Protein AF-A0A7C6CDQ9-F1 (afdb_monomer_lite)

Secondary structure (DSSP, 8-state):
--HHHHHHHT--SHHHHHHHHTT-SS-EEEEES-BGGGTSEEETTEEEEEEEEEEEEEEEES-EEESEEEEEEEEEEEEES-EEESEEEEEE--SSS--EEEEES-B--SPEEEEEEE-SEEEEES-EEEEEEEEEEEEEEEEES-EEEEEEEEEEEEEEEEEESEEETTEEE-S----TT---

Radius of gyration: 16.26 Å; chains: 1; bounding box: 37×32×49 Å

Sequence (184 aa):
MNIKKILGSYIENKTKRDMYLNGKRGEHYTISNFNFDKIAEKDGEQYKIFLKDIYNTYTFEKCLLNNLNFMCQMESVEFKNCSFSGNVTITNFGHDGESQIFLTNNSQIELLNSLSVKSPSITLFDNLIYSNNLTLLSNVSYIVNSILISKNMSLSFEKESEIEHSCINGEYIDNTKKTHSLIK

Structure (mmCIF, N/CA/C/O backbone):
data_AF-A0A7C6CDQ9-F1
#
_entry.id   AF-A0A7C6CDQ9-F1
#
loop_
_atom_site.group_PDB
_atom_site.id
_atom_site.type_symbol
_atom_site.label_atom_id
_atom_site.label_alt_id
_atom_site.label_comp_id
_atom_site.label_asym_id
_atom_site.label_entity_id
_atom_site.label_seq_id
_atom_site.pdbx_PDB_ins_code
_atom_site.Cartn_x
_atom_site.Cartn_y
_atom_site.Cartn_z
_atom_site.occupancy
_atom_site.B_iso_or_equiv
_atom_site.auth_seq_id
_atom_site.auth_comp_id
_atom_site.auth_asym_id
_atom_site.auth_atom_id
_atom_site.pdbx_PDB_model_num
ATOM 1 N N . MET A 1 1 ? -19.265 -5.213 13.214 1.00 58.88 1 MET A N 1
ATOM 2 C CA . MET A 1 1 ? -18.025 -5.456 13.988 1.00 58.88 1 MET A CA 1
ATOM 3 C C . MET A 1 1 ? -17.311 -4.121 14.212 1.00 58.88 1 MET A C 1
ATOM 5 O O . MET A 1 1 ? -17.306 -3.316 13.293 1.00 58.88 1 MET A O 1
ATOM 9 N N . ASN A 1 2 ? -16.775 -3.819 15.404 1.00 83.94 2 ASN A N 1
ATOM 10 C CA . ASN A 1 2 ? -16.120 -2.520 15.645 1.00 83.94 2 ASN A CA 1
ATOM 11 C C . ASN A 1 2 ? -14.644 -2.575 15.213 1.00 83.94 2 ASN A C 1
ATOM 13 O O . ASN A 1 2 ? -13.774 -2.926 16.009 1.00 83.94 2 ASN A O 1
ATOM 17 N N . ILE A 1 3 ? -14.387 -2.238 13.946 1.00 86.94 3 ILE A N 1
ATOM 18 C CA . ILE A 1 3 ? -13.061 -2.289 13.312 1.00 86.94 3 ILE A CA 1
ATOM 19 C C . ILE A 1 3 ? -12.000 -1.482 14.068 1.00 86.94 3 ILE A C 1
ATOM 21 O O . ILE A 1 3 ? -10.863 -1.928 14.181 1.00 86.94 3 ILE A O 1
ATOM 25 N N . LYS A 1 4 ? -12.394 -0.360 14.688 1.00 90.06 4 LYS A N 1
ATOM 26 C CA . LYS A 1 4 ? -11.506 0.470 15.507 1.00 90.06 4 LYS A CA 1
ATOM 27 C C . LYS A 1 4 ? -10.983 -0.306 16.712 1.00 90.06 4 LYS A C 1
ATOM 29 O O . LYS A 1 4 ? -9.789 -0.337 16.960 1.00 90.06 4 LYS A O 1
ATOM 34 N N . LYS A 1 5 ? -11.848 -0.996 17.459 1.00 91.88 5 LYS A N 1
ATOM 35 C CA . LYS A 1 5 ? -11.385 -1.793 18.612 1.00 91.88 5 LYS A CA 1
ATOM 36 C C . LYS A 1 5 ? -10.424 -2.905 18.193 1.00 91.88 5 LYS A C 1
ATOM 38 O O . LYS A 1 5 ? -9.481 -3.183 18.925 1.00 91.88 5 LYS A O 1
ATOM 43 N N . ILE A 1 6 ? -10.657 -3.503 17.027 1.00 92.25 6 ILE A N 1
ATOM 44 C CA . ILE A 1 6 ? -9.818 -4.585 16.515 1.00 92.25 6 ILE A CA 1
ATOM 45 C C . ILE A 1 6 ? -8.467 -4.044 16.062 1.00 92.25 6 ILE A C 1
ATOM 47 O O . ILE A 1 6 ? -7.459 -4.508 16.563 1.00 92.25 6 ILE A O 1
ATOM 51 N N . LEU A 1 7 ? -8.411 -3.015 15.215 1.00 92.19 7 LEU A N 1
ATOM 52 C CA . LEU A 1 7 ? -7.141 -2.373 14.842 1.00 92.19 7 LEU A CA 1
ATOM 53 C C . LEU A 1 7 ? -6.345 -1.941 16.083 1.00 92.19 7 LEU A C 1
ATOM 55 O O . LEU A 1 7 ? -5.146 -2.183 16.167 1.00 92.19 7 LEU A O 1
ATOM 59 N N . GLY A 1 8 ? -7.031 -1.410 17.100 1.00 93.94 8 GLY A N 1
ATOM 60 C CA . GLY A 1 8 ? -6.414 -1.028 18.367 1.00 93.94 8 GLY A CA 1
ATOM 61 C C . GLY A 1 8 ? -5.755 -2.192 19.110 1.00 93.94 8 GLY A C 1
ATOM 62 O O . GLY A 1 8 ? -4.744 -1.976 19.772 1.00 93.94 8 GLY A O 1
ATOM 63 N N . SER A 1 9 ? -6.255 -3.428 18.992 1.00 94.56 9 SER A N 1
ATOM 64 C CA . SER A 1 9 ? -5.603 -4.588 19.620 1.00 94.56 9 SER A CA 1
ATOM 65 C C . SER A 1 9 ? -4.290 -4.991 18.947 1.00 94.56 9 SER A C 1
ATOM 67 O O . SER A 1 9 ? -3.506 -5.700 19.567 1.00 94.56 9 SER A O 1
ATOM 69 N N . TYR A 1 10 ? -4.045 -4.529 17.718 1.00 95.31 10 TYR A N 1
ATOM 70 C CA . TYR A 1 10 ? -2.806 -4.760 16.967 1.00 95.31 10 TYR A CA 1
ATOM 71 C C . TYR A 1 10 ? -1.780 -3.623 17.121 1.00 95.31 10 TYR A C 1
ATOM 73 O O . TYR A 1 10 ? -0.686 -3.702 16.568 1.00 95.31 10 TYR A O 1
ATOM 81 N N . ILE A 1 11 ? -2.107 -2.576 17.889 1.00 96.25 11 ILE A N 1
ATOM 82 C CA . ILE A 1 11 ? -1.152 -1.534 18.276 1.00 96.25 11 ILE A CA 1
ATOM 83 C C . ILE A 1 11 ? -0.455 -1.986 19.565 1.00 96.25 11 ILE A C 1
ATOM 85 O O . ILE A 1 11 ? -1.046 -1.961 20.649 1.00 96.25 11 ILE A O 1
ATOM 89 N N . GLU A 1 12 ? 0.808 -2.400 19.449 1.00 94.50 12 GLU A N 1
ATOM 90 C CA . GLU A 1 12 ? 1.595 -2.934 20.572 1.00 94.50 12 GLU A CA 1
ATOM 91 C C . GLU A 1 12 ? 1.898 -1.867 21.634 1.00 94.50 12 GLU A C 1
ATOM 93 O O . GLU A 1 12 ? 1.795 -2.114 22.839 1.00 94.50 12 GLU A O 1
ATOM 98 N N . ASN A 1 13 ? 2.236 -0.649 21.198 1.00 96.12 13 ASN A N 1
ATOM 99 C CA . ASN A 1 13 ? 2.526 0.451 22.108 1.00 96.12 13 ASN A CA 1
ATOM 100 C C . ASN A 1 13 ? 1.242 0.899 22.825 1.00 96.12 13 ASN A C 1
ATOM 102 O O . ASN A 1 13 ? 0.349 1.497 22.223 1.00 96.12 13 ASN A O 1
ATOM 106 N N . LYS A 1 14 ? 1.175 0.647 24.137 1.00 96.38 14 LYS A N 1
ATOM 107 C CA . LYS A 1 14 ? 0.003 0.952 24.970 1.00 96.38 14 LYS A CA 1
ATOM 108 C C . LYS A 1 14 ? -0.429 2.418 24.876 1.00 96.38 14 LYS A C 1
ATOM 110 O O . LYS A 1 14 ? -1.611 2.678 24.690 1.00 96.38 14 LYS A O 1
ATOM 115 N N . THR A 1 15 ? 0.510 3.357 24.955 1.00 96.62 15 THR A N 1
ATOM 116 C CA . THR A 1 15 ? 0.210 4.794 24.886 1.00 96.62 15 THR A CA 1
ATOM 117 C C . THR A 1 15 ? -0.406 5.160 23.537 1.00 96.62 15 THR A C 1
ATOM 119 O O . THR A 1 15 ? -1.449 5.808 23.488 1.00 96.62 15 THR A O 1
ATOM 122 N N . LYS A 1 16 ? 0.183 4.683 22.433 1.00 96.50 16 LYS A N 1
ATOM 123 C CA . LYS A 1 16 ? -0.352 4.895 21.080 1.00 96.50 16 LYS A CA 1
ATOM 124 C C . LYS A 1 16 ? -1.722 4.253 20.901 1.00 96.50 16 LYS A C 1
ATOM 126 O O . LYS A 1 16 ? -2.609 4.880 20.328 1.00 96.50 16 LYS A O 1
ATOM 131 N N . ARG A 1 17 ? -1.925 3.049 21.435 1.00 96.75 17 ARG A N 1
ATOM 132 C CA . ARG A 1 17 ? -3.224 2.374 21.428 1.00 96.75 17 ARG A CA 1
ATOM 133 C C . ARG A 1 17 ? -4.287 3.185 22.162 1.00 96.75 17 ARG A C 1
ATOM 135 O O . ARG A 1 17 ? -5.383 3.352 21.636 1.00 96.75 17 ARG A O 1
ATOM 142 N N . ASP A 1 18 ? -3.975 3.717 23.339 1.00 96.69 18 ASP A N 1
ATOM 143 C CA . ASP A 1 18 ? -4.922 4.524 24.112 1.00 96.69 18 ASP A CA 1
ATOM 144 C C . ASP A 1 18 ? -5.267 5.821 23.357 1.00 96.69 18 ASP A C 1
ATOM 146 O O . ASP A 1 18 ? -6.437 6.186 23.238 1.00 96.69 18 ASP A O 1
ATOM 150 N N . MET A 1 19 ? -4.273 6.477 22.747 1.00 96.19 19 MET A N 1
ATOM 151 C CA . MET A 1 19 ? -4.486 7.648 21.882 1.00 96.19 19 MET A CA 1
ATOM 152 C C . MET A 1 19 ? -5.381 7.321 20.679 1.00 96.19 19 MET A C 1
ATOM 154 O O . MET A 1 19 ? -6.307 8.075 20.377 1.00 96.19 19 MET A O 1
ATOM 158 N N . TYR A 1 20 ? -5.136 6.186 20.022 1.00 95.44 20 TYR A N 1
ATOM 159 C CA . TYR A 1 20 ? -5.926 5.698 18.894 1.00 95.44 20 TYR A CA 1
ATOM 160 C C . TYR A 1 20 ? -7.383 5.435 19.284 1.00 95.44 20 TYR A C 1
ATOM 162 O O . TYR A 1 20 ? -8.317 5.949 18.660 1.00 95.44 20 TYR A O 1
ATOM 170 N N . LEU A 1 21 ? -7.605 4.677 20.362 1.00 94.62 21 LEU A N 1
ATOM 171 C CA . LEU A 1 21 ? -8.945 4.351 20.850 1.00 94.62 21 LEU A CA 1
ATOM 172 C C . LEU A 1 21 ? -9.723 5.616 21.241 1.00 94.62 21 LEU A C 1
ATOM 174 O O . LEU A 1 21 ? -10.910 5.715 20.915 1.00 94.62 21 LEU A O 1
ATOM 178 N N . ASN A 1 22 ? -9.034 6.620 21.788 1.00 94.44 22 ASN A N 1
ATOM 179 C CA . ASN A 1 22 ? -9.594 7.934 22.111 1.00 94.44 22 ASN A CA 1
ATOM 180 C C . ASN A 1 22 ? -9.750 8.874 20.898 1.00 94.44 22 ASN A C 1
ATOM 182 O O . ASN A 1 22 ? -10.343 9.939 21.032 1.00 94.44 22 ASN A O 1
ATOM 186 N N . GLY A 1 23 ? -9.288 8.482 19.704 1.00 91.31 23 GLY A N 1
ATOM 187 C CA . GLY A 1 23 ? -9.489 9.246 18.467 1.00 91.31 23 GLY A CA 1
ATOM 188 C C . GLY A 1 23 ? -8.633 10.506 18.371 1.00 91.31 23 GLY A C 1
ATOM 189 O O . GLY A 1 23 ? -9.090 11.517 17.835 1.00 91.31 23 GLY A O 1
ATOM 190 N N . LYS A 1 24 ? -7.410 10.461 18.907 1.00 93.62 24 LYS A N 1
ATOM 191 C CA . LYS A 1 24 ? -6.449 11.549 18.724 1.00 93.62 24 LYS A CA 1
ATOM 192 C C . LYS A 1 24 ? -6.138 11.727 17.226 1.00 93.62 24 LYS A C 1
ATOM 194 O O . LYS A 1 24 ? -6.079 10.747 16.490 1.00 93.62 24 LYS A O 1
ATOM 199 N N . ARG A 1 25 ? -5.997 12.981 16.790 1.00 93.12 25 ARG A N 1
ATOM 200 C CA . ARG A 1 25 ? -5.710 13.378 15.399 1.00 93.12 25 ARG A CA 1
ATOM 201 C C . ARG A 1 25 ? -4.237 13.756 15.232 1.00 93.12 25 ARG A C 1
ATOM 203 O O . ARG A 1 25 ? -3.625 14.177 16.215 1.00 93.12 25 ARG A O 1
ATOM 210 N N . GLY A 1 26 ? -3.726 13.699 14.003 1.00 92.56 26 GLY A N 1
ATOM 211 C CA . GLY A 1 26 ? -2.347 14.060 13.661 1.00 92.56 26 GLY A CA 1
ATOM 212 C C . GLY A 1 26 ? -1.325 13.044 14.163 1.00 92.56 26 GLY A C 1
ATOM 213 O O . GLY A 1 26 ? -0.185 13.393 14.451 1.00 92.56 26 GLY A O 1
ATOM 214 N N . GLU A 1 27 ? -1.750 11.801 14.371 1.00 95.50 27 GLU A N 1
ATOM 215 C CA . GLU A 1 27 ? -0.928 10.746 14.936 1.00 95.50 27 GLU A CA 1
ATOM 216 C C . GLU A 1 27 ? -0.539 9.708 13.891 1.00 95.50 27 GLU A C 1
ATOM 218 O O . GLU A 1 27 ? -1.243 9.447 12.917 1.00 95.50 27 GLU A O 1
ATOM 223 N N . HIS A 1 28 ? 0.593 9.071 14.169 1.00 96.38 28 HIS A N 1
ATOM 224 C CA . HIS A 1 28 ? 1.050 7.884 13.469 1.00 96.38 28 HIS A CA 1
ATOM 225 C C . HIS A 1 28 ? 0.783 6.627 14.296 1.00 96.38 28 HIS A C 1
ATOM 227 O O . HIS A 1 28 ? 1.157 6.581 15.482 1.00 96.38 28 HIS A O 1
ATOM 233 N N . TYR A 1 29 ? 0.189 5.615 13.662 1.00 97.25 29 TYR A N 1
ATOM 234 C CA . TYR A 1 29 ? -0.102 4.315 14.257 1.00 97.25 29 TYR A CA 1
ATOM 235 C C . TYR A 1 29 ? 0.523 3.175 13.455 1.00 97.25 29 TYR A C 1
ATOM 237 O O . TYR A 1 29 ? 0.241 2.989 12.275 1.00 97.25 29 TYR A O 1
ATOM 245 N N . THR A 1 30 ? 1.323 2.358 14.136 1.00 97.88 30 THR A N 1
ATOM 246 C CA . THR A 1 30 ? 1.855 1.112 13.583 1.00 97.88 30 THR A CA 1
ATOM 247 C C . THR A 1 30 ? 0.965 -0.052 14.004 1.00 97.88 30 THR A C 1
ATOM 249 O O . THR A 1 30 ? 0.642 -0.200 15.185 1.00 97.88 30 THR A O 1
ATOM 252 N N . ILE A 1 31 ? 0.562 -0.859 13.029 1.00 97.00 31 ILE A N 1
ATOM 253 C CA . ILE A 1 31 ? -0.318 -2.013 13.185 1.00 97.00 31 ILE A CA 1
ATOM 254 C C . ILE A 1 31 ? 0.419 -3.222 12.616 1.00 97.00 31 ILE A C 1
ATOM 256 O O . ILE A 1 31 ? 0.592 -3.333 11.403 1.00 97.00 31 ILE A O 1
ATOM 260 N N . SER A 1 32 ? 0.857 -4.127 13.486 1.00 95.50 32 SER A N 1
ATOM 261 C CA . SER A 1 32 ? 1.739 -5.230 13.090 1.00 95.50 32 SER A CA 1
ATOM 262 C C . SER A 1 32 ? 0.997 -6.564 13.071 1.00 95.50 32 SER A C 1
ATOM 264 O O . SER A 1 32 ? 0.197 -6.845 13.961 1.00 95.50 32 SER A O 1
ATOM 266 N N . ASN A 1 33 ? 1.279 -7.417 12.081 1.00 94.38 33 ASN A N 1
ATOM 267 C CA . ASN A 1 33 ? 0.685 -8.756 11.933 1.00 94.38 33 ASN A CA 1
ATOM 268 C C . ASN A 1 33 ? -0.856 -8.749 11.835 1.00 94.38 33 ASN A C 1
ATOM 270 O O . ASN A 1 33 ? -1.532 -9.678 12.293 1.00 94.38 33 ASN A O 1
ATOM 274 N N . PHE A 1 34 ? -1.429 -7.687 11.265 1.00 94.56 34 PHE A N 1
ATOM 275 C CA . PHE A 1 34 ? -2.870 -7.566 11.086 1.00 94.56 34 PHE A CA 1
ATOM 276 C C . PHE A 1 34 ? -3.382 -8.597 10.078 1.00 94.56 34 PHE A C 1
ATOM 278 O O . PHE A 1 34 ? -2.847 -8.736 8.978 1.00 94.56 34 PHE A O 1
ATOM 285 N N . ASN A 1 35 ? -4.440 -9.317 10.450 1.00 91.06 35 ASN A N 1
ATOM 286 C CA . ASN A 1 35 ? -5.059 -10.314 9.584 1.00 91.06 35 ASN A CA 1
ATOM 287 C C . ASN A 1 35 ? -6.300 -9.711 8.915 1.00 91.06 35 ASN A C 1
ATOM 289 O O . ASN A 1 35 ? -7.372 -9.654 9.524 1.00 91.06 35 ASN A O 1
ATOM 293 N N . PHE A 1 36 ? -6.130 -9.255 7.674 1.00 91.19 36 PHE A N 1
ATOM 294 C CA . PHE A 1 36 ? -7.192 -8.613 6.903 1.00 91.19 36 PHE A CA 1
ATOM 295 C C . PHE A 1 36 ? -8.378 -9.551 6.640 1.00 91.19 36 PHE A C 1
ATOM 297 O O . PHE A 1 36 ? -9.516 -9.127 6.821 1.00 91.19 36 PHE A O 1
ATOM 304 N N . ASP A 1 37 ? -8.139 -10.826 6.329 1.00 84.06 37 ASP A N 1
ATOM 305 C CA . ASP A 1 37 ? -9.178 -11.809 5.969 1.00 84.06 37 ASP A CA 1
ATOM 306 C C . ASP A 1 37 ? -10.195 -12.063 7.093 1.00 84.06 37 ASP A C 1
ATOM 308 O O . ASP A 1 37 ? -11.329 -12.471 6.843 1.00 84.06 37 ASP A O 1
ATOM 312 N N . LYS A 1 38 ? -9.813 -11.814 8.353 1.00 83.19 38 LYS A N 1
ATOM 313 C CA . LYS A 1 38 ? -10.714 -11.952 9.512 1.00 83.19 38 LYS A CA 1
ATOM 314 C C . LYS A 1 38 ? -11.709 -10.802 9.657 1.00 83.19 38 LYS A C 1
ATOM 316 O O . LYS A 1 38 ? -12.635 -10.903 10.459 1.00 83.19 38 LYS A O 1
ATOM 321 N N . ILE A 1 39 ? -11.462 -9.684 8.982 1.00 85.19 39 ILE A N 1
ATOM 322 C CA . ILE A 1 39 ? -12.148 -8.410 9.234 1.00 85.19 39 ILE A CA 1
ATOM 323 C C . ILE A 1 39 ? -12.775 -7.854 7.965 1.00 85.19 39 ILE A C 1
ATOM 325 O O . ILE A 1 39 ? -13.820 -7.211 8.035 1.00 85.19 39 ILE A O 1
ATOM 329 N N . ALA A 1 40 ? -12.136 -8.102 6.829 1.00 88.06 40 ALA A N 1
ATOM 330 C CA . ALA A 1 40 ? -12.633 -7.750 5.523 1.00 88.06 40 ALA A CA 1
ATOM 331 C C . ALA A 1 40 ? -13.905 -8.538 5.182 1.00 88.06 40 ALA A C 1
ATOM 333 O O . ALA A 1 40 ? -14.074 -9.703 5.546 1.00 88.06 40 ALA A O 1
ATOM 334 N N . GLU A 1 41 ? -14.800 -7.889 4.451 1.00 89.69 41 GLU A N 1
ATOM 335 C CA . GLU A 1 41 ? -16.000 -8.509 3.913 1.00 89.69 41 GLU A CA 1
ATOM 336 C C . GLU A 1 41 ? -15.630 -9.292 2.658 1.00 89.69 41 GLU A C 1
ATOM 338 O O . GLU A 1 41 ? -14.949 -8.779 1.772 1.00 89.69 41 GLU A O 1
ATOM 343 N N . LYS A 1 42 ? -16.058 -10.550 2.570 1.00 88.69 42 LYS A N 1
ATOM 344 C CA . LYS A 1 42 ? -15.820 -11.354 1.374 1.00 88.69 42 LYS A CA 1
ATOM 345 C C . LYS A 1 42 ? -16.817 -10.959 0.285 1.00 88.69 42 LYS A C 1
ATOM 347 O O . LYS A 1 42 ? -18.021 -11.094 0.484 1.00 88.69 42 LYS A O 1
ATOM 352 N N . ASP A 1 43 ? -16.310 -10.532 -0.862 1.00 83.50 43 ASP A N 1
ATOM 353 C CA . ASP A 1 43 ? -17.073 -10.244 -2.072 1.00 83.50 43 ASP A CA 1
ATOM 354 C C . ASP A 1 43 ? -16.528 -11.086 -3.234 1.00 83.50 43 ASP A C 1
ATOM 356 O O . ASP A 1 43 ? -15.477 -10.804 -3.818 1.00 83.50 43 ASP A O 1
ATOM 360 N N . GLY A 1 44 ? -17.223 -12.189 -3.514 1.00 86.50 44 GLY A N 1
ATOM 361 C CA . GLY A 1 44 ? -16.758 -13.209 -4.447 1.00 86.50 44 GLY A CA 1
ATOM 362 C C . GLY A 1 44 ? -15.443 -13.846 -3.986 1.00 86.50 44 GLY A C 1
ATOM 363 O O . GLY A 1 44 ? -15.365 -14.439 -2.906 1.00 86.50 44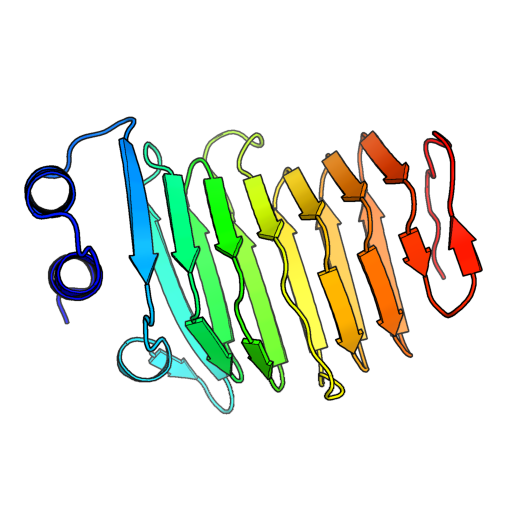 GLY A O 1
ATOM 364 N N . GLU A 1 45 ? -14.415 -13.740 -4.825 1.00 84.75 45 GLU A N 1
ATOM 365 C CA . GLU A 1 45 ? -13.067 -14.258 -4.552 1.00 84.75 45 GLU A CA 1
ATOM 366 C C . GLU A 1 45 ? -12.166 -13.254 -3.820 1.00 84.75 45 GLU A C 1
ATOM 368 O O . GLU A 1 45 ? -11.054 -13.613 -3.435 1.00 84.75 45 GLU A O 1
ATOM 373 N N . GLN A 1 46 ? -12.631 -12.017 -3.610 1.00 87.31 46 GLN A N 1
ATOM 374 C CA . GLN A 1 46 ? -11.840 -10.943 -3.016 1.00 87.31 46 GLN A CA 1
ATOM 375 C C . GLN A 1 46 ? -12.371 -10.549 -1.633 1.00 87.31 46 GLN A C 1
ATOM 377 O O . GLN A 1 46 ? -13.573 -10.495 -1.389 1.00 87.31 46 GLN A O 1
ATOM 382 N N . TYR A 1 47 ? -11.469 -10.235 -0.716 1.00 93.44 47 TYR A N 1
ATOM 383 C CA . TYR A 1 47 ? -11.755 -9.602 0.562 1.00 93.44 47 TYR A CA 1
ATOM 384 C C . TYR A 1 47 ? -11.761 -8.083 0.390 1.00 93.44 47 TYR A C 1
ATOM 386 O O . TYR A 1 47 ? -10.880 -7.534 -0.262 1.00 93.44 47 TYR A O 1
ATOM 394 N N . LYS A 1 48 ? -12.732 -7.381 0.969 1.00 94.69 48 LYS A N 1
ATOM 395 C CA . LYS A 1 48 ? -12.882 -5.925 0.879 1.00 94.69 48 LYS A CA 1
ATOM 396 C C . LYS A 1 48 ? -12.839 -5.288 2.257 1.00 94.69 48 LYS A C 1
ATOM 398 O O . LYS A 1 48 ? -13.534 -5.714 3.175 1.00 94.69 48 LYS A O 1
ATOM 403 N N . ILE A 1 49 ? -12.045 -4.236 2.403 1.00 94.38 49 ILE A N 1
ATOM 404 C CA . ILE A 1 49 ? -11.972 -3.462 3.642 1.00 94.38 49 ILE A CA 1
ATOM 405 C C . ILE A 1 49 ? -11.927 -1.976 3.318 1.00 94.38 49 ILE A C 1
ATOM 407 O O . ILE A 1 49 ? -11.183 -1.548 2.438 1.00 94.38 49 ILE A O 1
ATOM 411 N N . PHE A 1 50 ? -12.719 -1.194 4.050 1.00 94.00 50 PHE A N 1
ATOM 412 C CA . PHE A 1 50 ? -12.696 0.260 3.977 1.00 94.00 50 PHE A CA 1
ATOM 413 C C . PHE A 1 50 ? -12.334 0.865 5.332 1.00 94.00 50 PHE A C 1
ATOM 415 O O . PHE A 1 50 ? -13.029 0.630 6.323 1.00 94.00 50 PHE A O 1
ATOM 422 N N . LEU A 1 51 ? -11.264 1.660 5.376 1.00 93.50 51 LEU A N 1
ATOM 423 C CA . LEU A 1 51 ? -10.820 2.365 6.579 1.00 93.50 51 LEU A CA 1
ATOM 424 C C . LEU A 1 51 ? -10.846 3.881 6.376 1.00 93.50 51 LEU A C 1
ATOM 426 O O . LEU A 1 51 ? -10.270 4.403 5.427 1.00 93.50 51 LEU A O 1
ATOM 430 N N . LYS A 1 52 ? -11.465 4.609 7.305 1.00 92.88 52 LYS A N 1
ATOM 431 C CA . LYS A 1 52 ? -11.548 6.071 7.253 1.00 92.88 52 LYS A CA 1
ATOM 432 C C . LYS A 1 52 ? -10.985 6.687 8.522 1.00 92.88 52 LYS A C 1
ATOM 434 O O . LYS A 1 52 ? -11.576 6.528 9.589 1.00 92.88 52 LYS A O 1
ATOM 439 N N . ASP A 1 53 ? -9.887 7.417 8.376 1.00 91.38 53 ASP A N 1
ATOM 440 C CA . ASP A 1 53 ? -9.300 8.241 9.426 1.00 91.38 53 ASP A CA 1
ATOM 441 C C . ASP A 1 53 ? -8.395 9.317 8.809 1.00 91.38 53 ASP A C 1
ATOM 443 O O . ASP A 1 53 ? -7.191 9.144 8.642 1.00 91.38 53 ASP A O 1
ATOM 447 N N . ILE A 1 54 ? -9.027 10.419 8.408 1.00 89.00 54 ILE A N 1
ATOM 448 C CA . ILE A 1 54 ? -8.472 11.417 7.482 1.00 89.00 54 ILE A CA 1
ATOM 449 C C . ILE A 1 54 ? -7.201 12.094 8.016 1.00 89.00 54 ILE A C 1
ATOM 451 O O . ILE A 1 54 ? -6.352 12.481 7.227 1.00 89.00 54 ILE A O 1
ATOM 455 N N . TYR A 1 55 ? -7.076 12.244 9.335 1.00 88.06 55 TYR A N 1
ATOM 456 C CA . TYR A 1 55 ? -6.032 13.062 9.966 1.00 88.06 55 TYR A CA 1
ATOM 457 C C . TYR A 1 55 ? -4.873 12.254 10.538 1.00 88.06 55 TYR A C 1
ATOM 459 O O . TYR A 1 55 ? -4.080 12.796 11.302 1.00 88.06 55 TYR A O 1
ATOM 467 N N . ASN A 1 56 ? -4.859 10.947 10.308 1.00 92.69 56 ASN A N 1
ATOM 468 C CA . ASN A 1 56 ? -3.877 10.059 10.899 1.00 92.69 56 ASN A CA 1
ATOM 469 C C . ASN A 1 56 ? -3.175 9.263 9.807 1.00 92.69 56 ASN A C 1
ATOM 471 O O . ASN A 1 56 ? -3.705 9.035 8.715 1.00 92.69 56 ASN A O 1
ATOM 475 N N . THR A 1 57 ? -1.979 8.810 10.155 1.00 95.31 57 THR A N 1
ATOM 476 C CA . THR A 1 57 ? -1.119 8.012 9.290 1.00 95.31 57 THR A CA 1
ATOM 477 C C . THR A 1 57 ? -0.962 6.612 9.861 1.00 95.31 57 THR A C 1
ATOM 479 O O . THR A 1 57 ? -1.000 6.404 11.080 1.00 95.31 57 THR A O 1
ATOM 482 N N . TYR A 1 58 ? -0.806 5.635 8.973 1.00 97.06 58 TYR A N 1
ATOM 483 C CA . TYR A 1 58 ? -0.812 4.224 9.341 1.00 97.06 58 TYR A CA 1
ATOM 484 C C . TYR A 1 58 ? 0.348 3.487 8.695 1.00 97.06 58 TYR A C 1
ATOM 486 O O . TYR A 1 58 ? 0.506 3.565 7.485 1.00 97.06 58 TYR A O 1
ATOM 494 N N . THR A 1 59 ? 1.088 2.701 9.473 1.00 98.31 59 THR A N 1
ATOM 495 C CA . THR A 1 59 ? 1.984 1.669 8.933 1.00 98.31 59 THR A CA 1
ATOM 496 C C . THR A 1 59 ? 1.415 0.303 9.278 1.00 98.31 59 THR A C 1
ATOM 498 O O . THR A 1 59 ? 1.347 -0.068 10.449 1.00 98.31 59 THR A O 1
ATOM 501 N N . PHE A 1 60 ? 1.024 -0.459 8.261 1.00 97.88 60 PHE A N 1
ATOM 502 C CA . PHE A 1 60 ? 0.753 -1.885 8.374 1.00 97.88 60 PHE A CA 1
ATOM 503 C C . PHE A 1 60 ? 2.063 -2.637 8.189 1.00 97.88 60 PHE A C 1
ATOM 505 O O . PHE A 1 60 ? 2.650 -2.613 7.107 1.00 97.88 60 PHE A O 1
ATOM 512 N N . GLU A 1 61 ? 2.532 -3.285 9.250 1.00 96.94 61 GLU A N 1
ATOM 513 C CA . GLU A 1 61 ? 3.813 -3.984 9.249 1.00 96.94 61 GLU A CA 1
ATOM 514 C C . GLU A 1 61 ? 3.609 -5.501 9.277 1.00 96.94 61 GLU A C 1
ATOM 516 O O . GLU A 1 61 ? 2.789 -6.002 10.051 1.00 96.94 61 GLU A O 1
ATOM 521 N N . LYS A 1 62 ? 4.371 -6.256 8.476 1.00 95.50 62 LYS A N 1
ATOM 522 C CA . LYS A 1 62 ? 4.367 -7.736 8.514 1.00 95.50 62 LYS A CA 1
ATOM 523 C C . LYS A 1 62 ? 2.966 -8.333 8.323 1.00 95.50 62 LYS A C 1
ATOM 525 O O . LYS A 1 62 ? 2.595 -9.318 8.958 1.00 95.50 62 LYS A O 1
ATOM 530 N N . CYS A 1 63 ? 2.152 -7.695 7.488 1.00 94.31 63 CYS A N 1
ATOM 531 C CA . CYS A 1 63 ? 0.795 -8.142 7.196 1.00 94.31 63 CYS A CA 1
ATOM 532 C C . CYS A 1 63 ? 0.765 -9.001 5.927 1.00 94.31 63 CYS A C 1
ATOM 534 O O . CYS A 1 63 ? 1.598 -8.840 5.035 1.00 94.31 63 CYS A O 1
ATOM 536 N N . LEU A 1 64 ? -0.232 -9.882 5.833 1.00 93.69 64 LEU A N 1
ATOM 537 C CA . LEU A 1 64 ? -0.551 -10.622 4.612 1.00 93.69 64 LEU A CA 1
ATOM 538 C C . LEU A 1 64 ? -1.775 -9.986 3.948 1.00 93.69 64 LEU A C 1
ATOM 540 O O . LEU A 1 64 ? -2.830 -9.889 4.574 1.00 93.69 64 LEU A O 1
ATOM 544 N N . LEU A 1 65 ? -1.640 -9.572 2.690 1.00 94.38 65 LEU A N 1
ATOM 545 C CA . LEU A 1 65 ? -2.748 -9.112 1.858 1.00 94.38 65 LEU A CA 1
ATOM 546 C C . LEU A 1 65 ? -2.994 -10.170 0.782 1.00 94.38 65 LEU A C 1
ATOM 548 O O . LEU A 1 65 ? -2.307 -10.194 -0.237 1.00 94.38 65 LEU A O 1
ATOM 552 N N . ASN A 1 66 ? -3.972 -11.042 1.016 1.00 93.62 66 ASN A N 1
ATOM 553 C CA . ASN A 1 66 ? -4.322 -12.122 0.102 1.00 93.62 66 ASN A CA 1
ATOM 554 C C . ASN A 1 66 ? -5.681 -11.858 -0.542 1.00 93.62 66 ASN A C 1
ATOM 556 O O . ASN A 1 66 ? -6.679 -11.773 0.166 1.00 93.62 66 ASN A O 1
ATOM 560 N N . ASN A 1 67 ? -5.731 -11.747 -1.872 1.00 95.31 67 ASN A N 1
ATOM 561 C CA . ASN A 1 67 ? -6.963 -11.411 -2.591 1.00 95.31 67 ASN A CA 1
ATOM 562 C C . ASN A 1 67 ? -7.697 -10.228 -1.937 1.00 95.31 67 ASN A C 1
ATOM 564 O O . ASN A 1 67 ? -8.886 -10.318 -1.649 1.00 95.31 67 ASN A O 1
ATOM 568 N N . LEU A 1 68 ? -6.985 -9.142 -1.630 1.00 96.06 68 LEU A N 1
ATOM 569 C CA . LEU A 1 68 ? -7.514 -8.034 -0.836 1.00 96.06 68 LEU A CA 1
ATOM 570 C C . LEU A 1 68 ? -7.743 -6.789 -1.692 1.00 96.06 68 LEU A C 1
ATOM 572 O O . LEU A 1 68 ? -6.853 -6.348 -2.411 1.00 96.06 68 LEU A O 1
ATOM 576 N N . ASN A 1 69 ? -8.902 -6.166 -1.534 1.00 97.19 69 ASN A N 1
ATOM 577 C CA . ASN A 1 69 ? -9.199 -4.806 -1.949 1.00 97.19 69 ASN A CA 1
ATOM 578 C C . ASN A 1 69 ? -9.237 -3.910 -0.707 1.00 97.19 69 ASN A C 1
ATOM 580 O O . ASN A 1 69 ? -10.236 -3.838 0.016 1.00 97.19 69 ASN A O 1
ATOM 584 N N . PHE A 1 70 ? -8.101 -3.276 -0.439 1.00 97.19 70 PHE A N 1
ATOM 585 C CA . PHE A 1 70 ? -7.926 -2.313 0.628 1.00 97.19 70 PHE A CA 1
ATOM 586 C C . PHE A 1 70 ? -8.258 -0.916 0.116 1.00 97.19 70 PHE A C 1
ATOM 588 O O . PHE A 1 70 ? -7.598 -0.383 -0.776 1.00 97.19 70 PHE A O 1
ATOM 595 N N . MET A 1 71 ? -9.268 -0.305 0.716 1.00 96.50 71 MET A N 1
ATOM 596 C CA . MET A 1 71 ? -9.705 1.047 0.412 1.00 96.50 71 MET A CA 1
ATOM 597 C C . MET A 1 71 ? -9.563 1.907 1.665 1.00 96.50 71 MET A C 1
ATOM 599 O O . MET A 1 71 ? -9.969 1.501 2.755 1.00 96.50 71 MET A O 1
ATOM 603 N N . CYS A 1 72 ? -9.025 3.115 1.539 1.00 95.50 72 CYS A N 1
ATOM 604 C CA . CYS A 1 72 ? -8.954 4.023 2.672 1.00 95.50 72 CYS A CA 1
ATOM 605 C C . CYS A 1 72 ? -9.143 5.501 2.327 1.00 95.50 72 CYS A C 1
ATOM 607 O O . CYS A 1 72 ? -9.057 5.929 1.176 1.00 95.50 72 CYS A O 1
ATOM 609 N N . GLN A 1 73 ? -9.436 6.270 3.373 1.00 94.38 73 GLN A N 1
ATOM 610 C CA . GLN A 1 73 ? -9.370 7.727 3.414 1.00 94.38 73 GLN A CA 1
ATOM 611 C C . GLN A 1 73 ? -8.481 8.117 4.594 1.00 94.38 73 GLN A C 1
ATOM 613 O O . GLN A 1 73 ? -8.961 8.200 5.729 1.00 94.38 73 GLN A O 1
ATOM 618 N N . MET A 1 74 ? -7.187 8.279 4.323 1.00 93.69 74 MET A N 1
ATOM 619 C CA . MET A 1 74 ? -6.140 8.574 5.306 1.00 93.69 74 MET A CA 1
ATOM 620 C C . MET A 1 74 ? -5.159 9.594 4.733 1.00 93.69 74 MET A C 1
ATOM 622 O O . MET A 1 74 ? -4.993 9.661 3.513 1.00 93.69 74 MET A O 1
ATOM 626 N N . GLU A 1 75 ? -4.476 10.328 5.608 1.00 93.50 75 GLU A N 1
ATOM 627 C CA . GLU A 1 75 ? -3.369 11.209 5.218 1.00 93.50 75 GLU A CA 1
ATOM 628 C C . GLU A 1 75 ? -2.270 10.395 4.519 1.00 93.50 75 GLU A C 1
ATOM 630 O O . GLU A 1 75 ? -1.905 10.665 3.374 1.00 93.50 75 GLU A O 1
ATOM 635 N N . SER A 1 76 ? -1.825 9.306 5.150 1.00 95.06 76 SER A N 1
ATOM 636 C CA . SER A 1 76 ? -0.940 8.334 4.514 1.00 95.06 76 SER A CA 1
ATOM 637 C C . SER A 1 76 ? -1.138 6.921 5.049 1.00 95.06 76 SER A C 1
ATOM 639 O O . SER A 1 76 ? -1.545 6.706 6.196 1.00 95.06 76 SER A O 1
ATOM 641 N N . VAL A 1 77 ? -0.846 5.943 4.193 1.00 97.38 77 VAL A N 1
ATOM 642 C CA . VAL A 1 77 ? -0.785 4.531 4.564 1.00 97.38 77 VAL A CA 1
ATOM 643 C C . VAL A 1 77 ? 0.484 3.899 4.004 1.00 97.38 77 VAL A C 1
ATOM 645 O O . VAL A 1 77 ? 0.792 4.035 2.825 1.00 97.38 77 VAL A O 1
ATOM 648 N N . GLU A 1 78 ? 1.218 3.197 4.851 1.00 98.50 78 GLU A N 1
ATOM 649 C CA . GLU A 1 78 ? 2.400 2.426 4.503 1.00 98.50 78 GLU A CA 1
ATOM 650 C C . GLU A 1 78 ? 2.118 0.935 4.689 1.00 98.50 78 GLU A C 1
ATOM 652 O O . GLU A 1 78 ? 1.578 0.515 5.712 1.00 98.50 78 GLU A O 1
ATOM 657 N N . PHE A 1 79 ? 2.533 0.127 3.719 1.00 98.25 79 PHE A N 1
ATOM 658 C CA . PHE A 1 79 ? 2.666 -1.317 3.862 1.00 98.25 79 PHE A CA 1
ATOM 659 C C . PHE A 1 79 ? 4.151 -1.648 3.893 1.00 98.25 79 PHE A C 1
ATOM 661 O O . PHE A 1 79 ? 4.847 -1.500 2.885 1.00 98.25 79 PHE A O 1
ATOM 668 N N . LYS A 1 80 ? 4.622 -2.069 5.068 1.00 97.81 80 LYS A N 1
ATOM 669 C CA . LYS A 1 80 ? 6.034 -2.311 5.342 1.00 97.81 80 LYS A CA 1
ATOM 670 C C . LYS A 1 80 ? 6.289 -3.773 5.667 1.00 97.81 80 LYS A C 1
ATOM 672 O O . LYS A 1 80 ? 5.667 -4.321 6.577 1.00 97.81 80 LYS A O 1
ATOM 677 N N . ASN A 1 81 ? 7.252 -4.396 4.990 1.00 96.12 81 ASN A N 1
ATOM 678 C CA . ASN A 1 81 ? 7.572 -5.816 5.192 1.00 96.12 81 ASN A CA 1
ATOM 679 C C . ASN A 1 81 ? 6.340 -6.733 5.036 1.00 96.12 81 ASN A C 1
ATOM 681 O O . ASN A 1 81 ? 6.226 -7.745 5.727 1.00 96.12 81 ASN A O 1
ATOM 685 N N . CYS A 1 82 ? 5.373 -6.349 4.204 1.00 95.50 82 CYS A N 1
ATOM 686 C CA . CYS A 1 82 ? 4.153 -7.109 3.979 1.00 95.50 82 CYS A CA 1
ATOM 687 C C . CYS A 1 82 ? 4.340 -8.121 2.847 1.00 95.50 82 CYS A C 1
ATOM 689 O O . CYS A 1 82 ? 5.171 -7.963 1.951 1.00 95.50 82 CYS A O 1
ATOM 691 N N . SER A 1 83 ? 3.517 -9.163 2.883 1.00 93.81 83 SER A N 1
ATOM 692 C CA . SER A 1 83 ? 3.382 -10.129 1.800 1.00 93.81 83 SER A CA 1
ATOM 693 C C . SER A 1 83 ? 2.057 -9.907 1.084 1.00 93.81 83 SER A C 1
ATOM 695 O O . SER A 1 83 ? 1.012 -9.744 1.712 1.00 93.81 83 SER A O 1
ATOM 697 N N . PHE A 1 84 ? 2.099 -9.908 -0.238 1.00 94.38 84 PHE A N 1
ATOM 698 C CA . PHE A 1 84 ? 0.946 -9.832 -1.124 1.00 94.38 84 PHE A CA 1
ATOM 699 C C . PHE A 1 84 ? 0.689 -11.222 -1.736 1.00 94.38 84 PHE A C 1
ATOM 701 O O . PHE A 1 84 ? 1.609 -12.017 -1.890 1.00 94.38 84 PHE A O 1
ATOM 708 N N . SER A 1 85 ? -0.550 -11.574 -2.058 1.00 93.19 85 SER A N 1
ATOM 709 C CA . SER A 1 85 ? -0.834 -12.806 -2.806 1.00 93.19 85 SER A CA 1
ATOM 710 C C . SER A 1 85 ? -2.155 -12.702 -3.562 1.00 93.19 85 SER A C 1
ATOM 712 O O . SER A 1 85 ? -3.094 -12.029 -3.127 1.00 93.19 85 SER A O 1
ATOM 714 N N . GLY A 1 86 ? -2.238 -13.366 -4.717 1.00 93.81 86 GLY A N 1
ATOM 715 C CA . GLY A 1 86 ? -3.434 -13.337 -5.557 1.00 93.81 86 GLY A CA 1
ATOM 716 C C . GLY A 1 86 ? -3.711 -11.950 -6.148 1.00 93.81 86 GLY A C 1
ATOM 717 O O . GLY A 1 86 ? -2.829 -11.358 -6.775 1.00 93.81 86 GLY A O 1
ATOM 718 N N . ASN A 1 87 ? -4.948 -11.466 -5.997 1.00 95.12 87 ASN A N 1
ATOM 719 C CA . ASN A 1 87 ? -5.414 -10.190 -6.548 1.00 95.12 87 ASN A CA 1
ATOM 720 C C . ASN A 1 87 ? -5.465 -9.092 -5.474 1.00 95.12 87 ASN A C 1
ATOM 722 O O . ASN A 1 87 ? -6.430 -9.011 -4.707 1.00 95.12 87 ASN A O 1
ATOM 726 N N . VAL A 1 88 ? -4.459 -8.216 -5.440 1.00 96.44 88 VAL A N 1
ATOM 727 C CA . VAL A 1 88 ? -4.359 -7.131 -4.454 1.00 96.44 88 VAL A CA 1
ATOM 728 C C . VAL A 1 88 ? -4.653 -5.773 -5.089 1.00 96.44 88 VAL A C 1
ATOM 730 O O . VAL A 1 88 ? -4.104 -5.407 -6.127 1.00 96.44 88 VAL A O 1
ATOM 733 N N . THR A 1 89 ? -5.531 -5.004 -4.455 1.00 97.50 89 THR A N 1
ATOM 734 C CA . THR A 1 89 ? -5.832 -3.611 -4.788 1.00 97.50 89 THR A CA 1
ATOM 735 C C . THR A 1 89 ? -5.681 -2.756 -3.540 1.00 97.50 89 THR A C 1
ATOM 737 O O . THR A 1 89 ? -6.229 -3.094 -2.495 1.00 97.50 89 THR A O 1
ATOM 740 N N . ILE A 1 90 ? -4.948 -1.650 -3.643 1.00 97.88 90 ILE A N 1
ATOM 741 C CA . ILE A 1 90 ? -4.736 -0.696 -2.553 1.00 97.88 90 ILE A CA 1
ATOM 742 C C . ILE A 1 90 ? -5.098 0.685 -3.083 1.00 97.88 90 ILE A C 1
ATOM 744 O O . ILE A 1 90 ? -4.449 1.198 -3.993 1.00 97.88 90 ILE A O 1
ATOM 748 N N . THR A 1 91 ? -6.155 1.278 -2.537 1.00 97.62 91 THR A N 1
ATOM 749 C CA . THR A 1 91 ? -6.628 2.601 -2.946 1.00 97.62 91 THR A CA 1
ATOM 750 C C . THR A 1 91 ? -6.721 3.535 -1.753 1.00 97.62 91 THR A C 1
ATOM 752 O O . THR A 1 91 ? -7.480 3.266 -0.824 1.00 97.62 91 THR A O 1
ATOM 755 N N . ASN A 1 92 ? -6.009 4.660 -1.806 1.00 96.62 92 ASN A N 1
ATOM 756 C CA . ASN A 1 92 ? -6.199 5.767 -0.877 1.00 96.62 92 ASN A CA 1
ATOM 757 C C . ASN A 1 92 ? -6.863 6.924 -1.625 1.00 96.62 92 ASN A C 1
ATOM 759 O O . ASN A 1 92 ? -6.280 7.509 -2.536 1.00 96.62 92 ASN A O 1
ATOM 763 N N . PHE A 1 93 ? -8.108 7.223 -1.258 1.00 90.00 93 PHE A N 1
ATOM 764 C CA . PHE A 1 93 ? -8.872 8.317 -1.857 1.00 90.00 93 PHE A CA 1
ATOM 765 C C . PHE A 1 93 ? -8.490 9.680 -1.276 1.00 90.00 93 PHE A C 1
ATOM 767 O O . PHE A 1 93 ? -8.768 10.699 -1.904 1.00 90.00 93 PHE A O 1
ATOM 774 N N . GLY A 1 94 ? -7.878 9.697 -0.088 1.00 76.31 94 GLY A N 1
ATOM 775 C CA . GLY A 1 94 ? -7.511 10.923 0.606 1.00 76.31 94 GLY A CA 1
ATOM 776 C C . GLY A 1 94 ? -8.683 11.851 0.912 1.00 76.31 94 GLY A C 1
ATOM 777 O O . GLY A 1 94 ? -9.854 11.459 0.874 1.00 76.31 94 GLY A O 1
ATOM 778 N N . HIS A 1 95 ? -8.330 13.094 1.237 1.00 71.69 95 HIS A N 1
ATOM 779 C CA . HIS A 1 95 ? -9.266 14.208 1.397 1.00 71.69 95 HIS A CA 1
ATOM 780 C C . HIS A 1 95 ? -8.959 15.352 0.413 1.00 71.69 95 HIS A C 1
ATOM 782 O O . HIS A 1 95 ? -9.894 15.895 -0.163 1.00 71.69 95 HIS A O 1
ATOM 788 N N . ASP A 1 96 ? -7.676 15.626 0.121 1.00 69.31 96 ASP A N 1
ATOM 789 C CA . ASP A 1 96 ? -7.265 16.852 -0.593 1.00 69.31 96 ASP A CA 1
ATOM 790 C C . ASP A 1 96 ? -6.279 16.626 -1.759 1.00 69.31 96 ASP A C 1
ATOM 792 O O . ASP A 1 96 ? -5.553 17.526 -2.163 1.00 69.31 96 ASP A O 1
ATOM 796 N N . GLY A 1 97 ? -6.219 15.416 -2.327 1.00 72.06 97 GLY A N 1
ATOM 797 C CA . GLY A 1 97 ? -5.305 15.126 -3.445 1.00 72.06 97 GLY A CA 1
ATOM 798 C C . GLY A 1 97 ? -3.820 15.048 -3.057 1.00 72.06 97 GLY A C 1
ATOM 799 O O . GLY A 1 97 ? -2.969 14.963 -3.938 1.00 72.06 97 GLY A O 1
ATOM 800 N N . GLU A 1 98 ? -3.517 15.032 -1.759 1.00 83.12 98 GLU A N 1
ATOM 801 C CA . GLU A 1 98 ? -2.160 14.899 -1.203 1.00 83.12 98 GLU A CA 1
ATOM 802 C C . GLU A 1 98 ? -1.936 13.568 -0.476 1.00 83.12 98 GLU A C 1
ATOM 804 O O . GLU A 1 98 ? -0.851 13.310 0.044 1.00 83.12 98 GLU A O 1
ATOM 809 N N . SER A 1 99 ? -2.955 12.708 -0.413 1.00 92.31 99 SER A N 1
ATOM 810 C CA . SER A 1 99 ? -2.840 11.449 0.312 1.00 92.31 99 SER A CA 1
ATOM 811 C C . SER A 1 99 ? -1.836 10.505 -0.334 1.00 92.31 99 SER A C 1
ATOM 813 O O . SER A 1 99 ? -1.659 10.500 -1.556 1.00 92.31 99 SER A O 1
ATOM 815 N N . GLN A 1 100 ? -1.206 9.682 0.500 1.00 94.62 100 GLN A N 1
ATOM 816 C CA . GLN A 1 100 ? -0.035 8.914 0.088 1.00 94.62 100 GLN A CA 1
ATOM 817 C C . GLN A 1 100 ? -0.202 7.422 0.375 1.00 94.62 100 GLN A C 1
ATOM 819 O O . GLN A 1 100 ? -0.797 7.027 1.385 1.00 94.62 100 GLN A O 1
ATOM 824 N N . ILE A 1 101 ? 0.343 6.600 -0.520 1.00 97.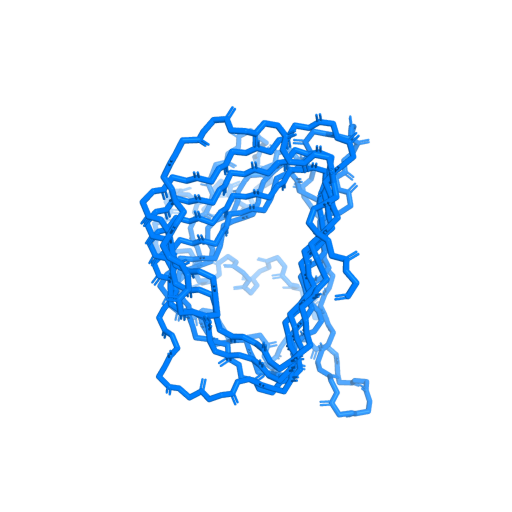75 101 ILE A N 1
ATOM 825 C CA . ILE A 1 101 ? 0.609 5.184 -0.276 1.00 97.75 101 ILE A CA 1
ATOM 826 C C . ILE A 1 101 ? 2.116 4.968 -0.328 1.00 97.75 101 ILE A C 1
ATOM 828 O O . ILE A 1 101 ? 2.761 5.343 -1.304 1.00 97.75 101 ILE A O 1
ATOM 832 N N . PHE A 1 102 ? 2.644 4.291 0.684 1.00 98.19 102 PHE A N 1
ATOM 833 C CA . PHE A 1 102 ? 4.012 3.797 0.709 1.00 98.19 102 PHE A CA 1
ATOM 834 C C . PHE A 1 102 ? 4.001 2.273 0.665 1.00 98.19 102 PHE A C 1
ATOM 836 O O . PHE A 1 102 ? 3.301 1.622 1.441 1.00 98.19 102 PHE A O 1
ATOM 843 N N . LEU A 1 103 ? 4.790 1.698 -0.230 1.00 97.94 103 LEU A N 1
ATOM 844 C CA . LEU A 1 103 ? 5.164 0.295 -0.194 1.00 97.94 103 LEU A CA 1
ATOM 845 C C . LEU A 1 103 ? 6.651 0.254 0.147 1.00 97.94 103 LEU A C 1
ATOM 847 O O . LEU A 1 103 ? 7.467 0.742 -0.631 1.00 97.94 103 LEU A O 1
ATOM 851 N N . THR A 1 104 ? 7.004 -0.308 1.299 1.00 97.62 104 THR A N 1
ATOM 852 C CA . THR A 1 104 ? 8.380 -0.298 1.805 1.00 97.62 104 THR A CA 1
ATOM 853 C C . THR A 1 104 ? 8.851 -1.710 2.115 1.00 97.62 104 THR A C 1
ATOM 855 O O . THR A 1 104 ? 8.246 -2.406 2.933 1.00 97.62 104 THR A O 1
ATOM 858 N N . ASN A 1 105 ? 9.969 -2.126 1.525 1.00 94.94 105 ASN A N 1
ATOM 859 C CA . ASN A 1 105 ? 10.604 -3.407 1.827 1.00 94.94 105 ASN A CA 1
ATOM 860 C C . ASN A 1 105 ? 9.649 -4.611 1.682 1.00 94.94 105 ASN A C 1
ATOM 862 O O . ASN A 1 105 ? 9.698 -5.571 2.454 1.00 94.94 105 ASN A O 1
ATOM 866 N N . ASN A 1 106 ? 8.716 -4.544 0.725 1.00 89.75 106 ASN A N 1
ATOM 867 C CA . ASN A 1 106 ? 7.839 -5.668 0.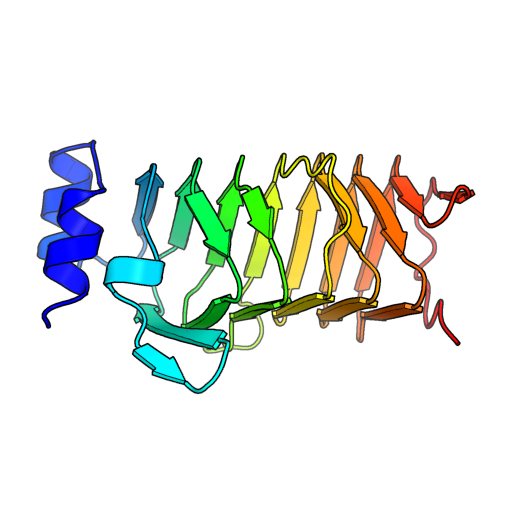419 1.00 89.75 106 ASN A CA 1
ATOM 868 C C . ASN A 1 106 ? 8.552 -6.554 -0.595 1.00 89.75 106 ASN A C 1
ATOM 870 O O . ASN A 1 106 ? 8.746 -6.176 -1.751 1.00 89.75 106 ASN A O 1
ATOM 874 N N . SER A 1 107 ? 8.957 -7.735 -0.139 1.00 83.25 107 SER A N 1
ATOM 875 C CA . SER A 1 107 ? 9.627 -8.727 -0.969 1.00 83.25 107 SER A CA 1
ATOM 876 C C . SER A 1 107 ? 8.680 -9.882 -1.262 1.00 83.25 107 SER A C 1
ATOM 878 O O . SER A 1 107 ? 8.226 -10.585 -0.358 1.00 83.25 107 SER A O 1
ATOM 880 N N . GLN A 1 108 ? 8.379 -10.077 -2.540 1.00 73.69 108 GLN A N 1
ATOM 881 C CA . GLN A 1 108 ? 7.630 -11.214 -3.056 1.00 73.69 108 GLN A CA 1
ATOM 882 C C . GLN A 1 108 ? 8.589 -12.110 -3.834 1.00 73.69 108 GLN A C 1
ATOM 884 O O . GLN A 1 108 ? 9.238 -11.648 -4.765 1.00 73.69 108 GLN A O 1
ATOM 889 N N . ILE A 1 109 ? 8.686 -13.387 -3.465 1.00 72.69 109 ILE A N 1
ATOM 890 C CA . ILE A 1 109 ? 9.417 -14.387 -4.268 1.00 72.69 109 ILE A CA 1
ATOM 891 C C . ILE A 1 109 ? 8.453 -15.085 -5.244 1.00 72.69 109 ILE A C 1
ATOM 893 O O . ILE A 1 109 ? 8.868 -15.620 -6.268 1.00 72.69 109 ILE A O 1
ATOM 897 N N . GLU A 1 110 ? 7.154 -15.051 -4.945 1.00 76.31 110 GLU A N 1
ATOM 898 C CA . GLU A 1 110 ? 6.104 -15.655 -5.759 1.00 76.31 110 GLU A CA 1
ATOM 899 C C . GLU A 1 110 ? 5.443 -14.633 -6.689 1.00 76.31 110 GLU A C 1
ATOM 901 O O . GLU A 1 110 ? 5.390 -13.435 -6.409 1.00 76.31 110 GLU A O 1
ATOM 906 N N . LEU A 1 111 ? 4.929 -15.130 -7.814 1.00 85.25 111 LEU A N 1
ATOM 907 C CA . LEU A 1 111 ? 4.257 -14.322 -8.824 1.00 85.25 111 LEU A CA 1
ATOM 908 C C . LEU A 1 111 ? 2.818 -13.994 -8.392 1.00 85.25 111 LEU A C 1
ATOM 910 O O . LEU A 1 111 ? 1.983 -14.889 -8.269 1.00 85.25 111 LEU A O 1
ATOM 914 N N . LEU A 1 112 ? 2.507 -12.705 -8.243 1.00 93.81 112 LEU A N 1
ATOM 915 C CA . LEU A 1 112 ? 1.153 -12.191 -8.013 1.00 93.81 112 LEU A CA 1
ATOM 916 C C . LEU A 1 112 ? 0.252 -12.365 -9.243 1.00 93.81 112 LEU A C 1
ATOM 918 O O . LEU A 1 112 ? 0.713 -12.306 -10.385 1.00 93.81 112 LEU A O 1
ATOM 922 N N . ASN A 1 113 ? -1.063 -12.488 -9.033 1.00 95.56 113 ASN A N 1
ATOM 923 C CA . ASN A 1 113 ? -2.025 -12.421 -10.140 1.00 95.56 113 ASN A CA 1
ATOM 924 C C . ASN A 1 113 ? -2.225 -10.973 -10.597 1.00 95.56 113 ASN A C 1
ATOM 926 O O . ASN A 1 113 ? -2.168 -10.676 -11.794 1.00 95.56 113 ASN A O 1
ATOM 930 N N . SER A 1 114 ? -2.425 -10.063 -9.645 1.00 95.56 114 SER A N 1
ATOM 931 C CA . SER A 1 114 ? -2.464 -8.634 -9.926 1.00 95.56 114 SER A CA 1
ATOM 932 C C . SER A 1 114 ? -2.106 -7.805 -8.698 1.00 95.56 114 SER A C 1
ATOM 934 O O . SER A 1 114 ? -2.560 -8.118 -7.597 1.00 95.56 114 SER A O 1
ATOM 936 N N . LEU A 1 115 ? -1.406 -6.693 -8.910 1.00 96.88 115 LEU A N 1
ATOM 937 C CA . LEU A 1 115 ? -1.245 -5.622 -7.932 1.00 96.88 115 LEU A CA 1
ATOM 938 C C . LEU A 1 115 ? -1.690 -4.306 -8.568 1.00 96.88 115 LEU A C 1
ATOM 940 O O . LEU A 1 115 ? -1.122 -3.887 -9.573 1.00 96.88 115 LEU A O 1
ATOM 944 N N . SER A 1 116 ? -2.691 -3.659 -7.977 1.00 97.56 116 SER A N 1
ATOM 945 C CA . SER A 1 116 ? -3.153 -2.331 -8.383 1.00 97.56 116 SER A CA 1
ATOM 946 C C . SER A 1 116 ? -3.039 -1.361 -7.216 1.00 97.56 116 SER A C 1
ATOM 948 O O . SER A 1 116 ? -3.685 -1.556 -6.188 1.00 97.56 116 SER A O 1
ATOM 950 N N . VAL A 1 117 ? -2.267 -0.291 -7.378 1.00 97.56 117 VAL A N 1
ATOM 951 C CA . VAL A 1 117 ? -2.101 0.754 -6.362 1.00 97.56 117 VAL A CA 1
ATOM 952 C C . VAL A 1 117 ? -2.583 2.078 -6.930 1.00 97.56 117 VAL A C 1
ATOM 954 O O . VAL A 1 117 ? -2.149 2.491 -8.006 1.00 97.56 117 VAL A O 1
ATOM 957 N N . LYS A 1 118 ? -3.491 2.740 -6.212 1.00 96.25 118 LYS A N 1
ATOM 958 C CA . LYS A 1 118 ? -4.053 4.029 -6.611 1.00 96.25 118 LYS A CA 1
ATOM 959 C C . LYS A 1 118 ? -4.049 5.007 -5.447 1.00 96.25 118 LYS A C 1
ATOM 961 O O . LYS A 1 118 ? -4.679 4.768 -4.420 1.00 96.25 118 LYS A O 1
ATOM 966 N N . SER A 1 119 ? -3.365 6.125 -5.620 1.00 95.94 119 SER A N 1
ATOM 967 C CA . SER A 1 119 ? -3.311 7.205 -4.636 1.00 95.94 119 SER A CA 1
ATOM 968 C C . SER A 1 119 ? -2.764 8.458 -5.309 1.00 95.94 119 SER A C 1
ATOM 970 O O . SER A 1 119 ? -1.980 8.321 -6.244 1.00 95.94 119 SER A O 1
ATOM 972 N N . PRO A 1 120 ? -3.130 9.672 -4.868 1.00 94.12 120 PRO A N 1
ATOM 973 C CA . PRO A 1 120 ? -2.532 10.894 -5.392 1.00 94.12 120 PRO A CA 1
ATOM 974 C C . PRO A 1 120 ? -0.999 10.875 -5.386 1.00 94.12 120 PRO A C 1
ATOM 976 O O . PRO A 1 120 ? -0.394 11.263 -6.383 1.00 94.12 120 PRO A O 1
ATOM 979 N N . SER A 1 121 ? -0.389 10.349 -4.319 1.00 94.56 121 SER A N 1
ATOM 980 C CA . SER A 1 121 ? 1.039 10.021 -4.271 1.00 94.56 121 SER A CA 1
ATOM 981 C C . SER A 1 121 ? 1.271 8.535 -3.990 1.00 94.56 121 SER A C 1
ATOM 983 O O . SER A 1 121 ? 0.576 7.945 -3.150 1.00 94.56 121 SER A O 1
ATOM 985 N N . ILE A 1 122 ? 2.241 7.934 -4.684 1.00 96.25 122 ILE A N 1
ATOM 986 C CA . ILE A 1 122 ? 2.694 6.552 -4.474 1.00 96.25 122 ILE A CA 1
ATOM 987 C C . ILE A 1 122 ? 4.222 6.514 -4.375 1.00 96.25 122 ILE A C 1
ATOM 989 O O . ILE A 1 122 ? 4.909 6.861 -5.334 1.00 96.25 122 ILE A O 1
ATOM 993 N N . THR A 1 123 ? 4.738 5.971 -3.275 1.00 96.81 123 THR A N 1
ATOM 994 C CA . THR A 1 123 ? 6.169 5.717 -3.081 1.00 96.81 123 THR A CA 1
ATOM 995 C C . THR A 1 123 ? 6.436 4.223 -2.937 1.00 96.81 123 THR A C 1
ATOM 997 O O . THR A 1 123 ? 5.829 3.554 -2.101 1.00 96.81 123 THR A O 1
ATOM 1000 N N . LEU A 1 124 ? 7.360 3.695 -3.735 1.00 96.75 124 LEU A N 1
ATOM 1001 C CA . LEU A 1 124 ? 7.907 2.346 -3.624 1.00 96.75 124 LEU A CA 1
ATOM 1002 C C . LEU A 1 124 ? 9.377 2.465 -3.216 1.00 96.75 124 LEU A C 1
ATOM 1004 O O . LEU A 1 124 ? 10.168 3.051 -3.946 1.00 96.75 124 LEU A O 1
ATOM 1008 N N . PHE A 1 125 ? 9.742 1.894 -2.072 1.00 96.56 125 PHE A N 1
ATOM 1009 C CA . PHE A 1 125 ? 11.111 1.876 -1.561 1.00 96.56 125 PHE A CA 1
ATOM 1010 C C . PHE A 1 125 ? 11.547 0.453 -1.189 1.00 96.56 125 PHE A C 1
ATOM 1012 O O . PHE A 1 125 ? 10.841 -0.226 -0.440 1.00 96.56 125 PHE A O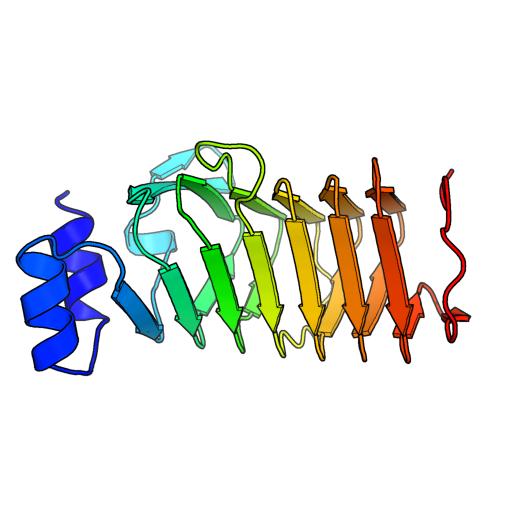 1
ATOM 1019 N N . ASP A 1 126 ? 12.691 -0.001 -1.703 1.00 95.88 126 ASP A N 1
ATOM 1020 C CA . ASP A 1 126 ? 13.262 -1.333 -1.437 1.00 95.88 126 ASP A CA 1
ATOM 1021 C C . ASP A 1 126 ? 12.293 -2.504 -1.743 1.00 95.88 126 ASP A C 1
ATOM 1023 O O . ASP A 1 126 ? 12.223 -3.482 -1.001 1.00 95.88 126 ASP A O 1
ATOM 1027 N N . ASN A 1 127 ? 11.480 -2.432 -2.806 1.00 94.81 127 ASN A N 1
ATOM 1028 C CA . ASN A 1 127 ? 10.514 -3.502 -3.110 1.00 94.81 127 ASN A CA 1
ATOM 1029 C C . ASN A 1 127 ? 11.032 -4.506 -4.139 1.00 94.81 127 ASN A C 1
ATOM 1031 O O . ASN A 1 127 ? 11.719 -4.152 -5.091 1.00 94.81 127 ASN A O 1
ATOM 1035 N N . LEU A 1 128 ? 10.575 -5.750 -4.016 1.00 94.44 128 LEU A N 1
ATOM 1036 C CA . LEU A 1 128 ? 10.699 -6.781 -5.042 1.00 94.44 128 LEU A CA 1
ATOM 1037 C C . LEU A 1 128 ? 9.298 -7.298 -5.377 1.00 94.44 128 LEU A C 1
ATOM 1039 O O . LEU A 1 128 ? 8.697 -8.022 -4.583 1.00 94.44 128 LEU A O 1
ATOM 1043 N N . ILE A 1 129 ? 8.770 -6.902 -6.536 1.00 94.12 129 ILE A N 1
ATOM 1044 C CA . ILE A 1 129 ? 7.402 -7.208 -6.969 1.00 94.12 129 ILE A CA 1
ATOM 1045 C C . ILE A 1 129 ? 7.442 -8.017 -8.264 1.00 94.12 129 ILE A C 1
ATOM 1047 O O . ILE A 1 129 ? 7.862 -7.515 -9.305 1.00 94.12 129 ILE A O 1
ATOM 1051 N N . TYR A 1 130 ? 6.908 -9.238 -8.212 1.00 93.62 130 TYR A N 1
ATOM 1052 C CA . TYR A 1 130 ? 6.602 -10.057 -9.384 1.00 93.62 130 TYR A CA 1
ATOM 1053 C C . TYR A 1 130 ? 5.086 -10.164 -9.535 1.00 93.62 130 TYR A C 1
ATOM 1055 O O . TYR A 1 130 ? 4.418 -10.652 -8.628 1.00 93.62 130 TYR A O 1
ATOM 1063 N N . SER A 1 131 ? 4.520 -9.744 -10.668 1.00 94.06 131 SER A N 1
ATOM 1064 C CA . SER A 1 131 ? 3.069 -9.822 -10.905 1.00 94.06 131 SER A CA 1
ATOM 1065 C C . SER A 1 131 ? 2.710 -10.152 -12.350 1.00 94.06 131 SER A C 1
ATOM 1067 O O . SER A 1 131 ? 3.343 -9.663 -13.273 1.00 94.06 131 SER A O 1
ATOM 1069 N N . ASN A 1 132 ? 1.642 -10.907 -12.608 1.00 95.56 132 ASN A N 1
ATOM 1070 C CA . ASN A 1 132 ? 1.102 -11.017 -13.967 1.00 95.56 132 ASN A CA 1
ATOM 1071 C C . ASN A 1 132 ? 0.583 -9.659 -14.466 1.00 95.56 132 ASN A C 1
ATOM 1073 O O . ASN A 1 132 ? 0.791 -9.330 -15.630 1.00 95.56 132 ASN A O 1
ATOM 1077 N N . ASN A 1 133 ? -0.036 -8.866 -13.585 1.00 95.62 133 ASN A N 1
ATOM 1078 C CA . ASN A 1 133 ? -0.541 -7.531 -13.905 1.00 95.62 133 ASN A CA 1
ATOM 1079 C C . ASN A 1 133 ? -0.131 -6.530 -12.817 1.00 95.62 133 ASN A C 1
ATOM 1081 O O . ASN A 1 133 ? -0.501 -6.697 -11.653 1.00 95.62 133 ASN A O 1
ATOM 1085 N N . LEU A 1 134 ? 0.627 -5.496 -13.168 1.00 95.19 134 LEU A N 1
ATOM 1086 C CA . LEU A 1 134 ? 1.008 -4.422 -12.251 1.00 95.19 134 LEU A CA 1
ATOM 1087 C C . LEU A 1 134 ? 0.441 -3.095 -12.743 1.00 95.19 134 LEU A C 1
ATOM 1089 O O . LEU A 1 134 ? 0.776 -2.652 -13.837 1.00 95.19 134 LEU A O 1
ATOM 1093 N N . THR A 1 135 ? -0.352 -2.439 -11.902 1.00 96.31 135 THR A N 1
ATOM 1094 C CA . THR A 1 135 ? -0.920 -1.123 -12.188 1.00 96.31 135 THR A CA 1
ATOM 1095 C C . THR A 1 135 ? -0.578 -0.141 -11.071 1.00 96.31 135 THR A C 1
ATOM 1097 O O . THR A 1 135 ? -0.958 -0.367 -9.924 1.00 96.31 135 THR A O 1
ATOM 1100 N N . LEU A 1 136 ? 0.099 0.964 -11.394 1.00 95.19 136 LEU A N 1
ATOM 1101 C CA . LEU A 1 136 ? 0.342 2.086 -10.480 1.00 95.19 136 LEU A CA 1
ATOM 1102 C C . LEU A 1 136 ? -0.296 3.346 -11.070 1.00 95.19 136 LEU A C 1
ATOM 1104 O O . LEU A 1 136 ? 0.044 3.733 -12.187 1.00 95.19 136 LEU A O 1
ATOM 1108 N N . LEU A 1 137 ? -1.226 3.964 -10.339 1.00 93.94 137 LEU A N 1
ATOM 1109 C CA . LEU A 1 137 ? -1.943 5.169 -10.767 1.00 93.94 137 LEU A CA 1
ATOM 1110 C C . LEU A 1 137 ? -1.784 6.273 -9.722 1.00 93.94 137 LEU A C 1
ATOM 1112 O O . LEU A 1 137 ? -2.354 6.176 -8.629 1.00 93.94 137 LEU A O 1
ATOM 1116 N N . SER A 1 138 ? -1.050 7.326 -10.067 1.00 92.38 138 SER A N 1
ATOM 1117 C CA . SER A 1 138 ? -0.831 8.472 -9.186 1.00 92.38 138 SER A CA 1
ATOM 1118 C C . SER A 1 138 ? -0.638 9.775 -9.953 1.00 92.38 138 SER A C 1
ATOM 1120 O O . SER A 1 138 ? -0.428 9.799 -11.165 1.00 92.38 138 SER A O 1
ATOM 1122 N N . ASN A 1 139 ? -0.678 10.883 -9.218 1.00 90.31 139 ASN A N 1
ATOM 1123 C CA . ASN A 1 139 ? -0.202 12.162 -9.730 1.00 90.31 139 ASN A CA 1
ATOM 1124 C C . ASN A 1 139 ? 1.309 12.277 -9.544 1.00 90.31 139 ASN A C 1
ATOM 1126 O O . ASN A 1 139 ? 2.004 12.774 -10.427 1.00 90.31 139 ASN A O 1
ATOM 1130 N N . VAL A 1 140 ? 1.794 11.830 -8.386 1.00 90.25 140 VAL A N 1
ATOM 1131 C CA . VAL A 1 140 ? 3.199 11.877 -7.991 1.00 90.25 140 VAL A CA 1
ATOM 1132 C C . VAL A 1 140 ? 3.673 10.468 -7.656 1.00 90.25 140 VAL A C 1
ATOM 1134 O O . VAL A 1 140 ? 3.004 9.748 -6.909 1.00 90.25 140 VAL A O 1
ATOM 1137 N N . SER A 1 141 ? 4.828 10.068 -8.185 1.00 91.38 141 SER A N 1
ATOM 1138 C CA . SER A 1 141 ? 5.423 8.775 -7.862 1.00 91.38 141 SER A CA 1
ATOM 1139 C C . SER A 1 141 ? 6.927 8.787 -7.665 1.00 91.38 141 SER A C 1
ATOM 1141 O O . SER A 1 141 ? 7.659 9.366 -8.457 1.00 91.38 141 SER A O 1
ATOM 1143 N N . TYR A 1 142 ? 7.373 8.047 -6.653 1.00 93.44 142 TYR A N 1
ATOM 1144 C CA . TYR A 1 142 ? 8.784 7.808 -6.361 1.00 93.44 142 TYR A CA 1
ATOM 1145 C C . TYR A 1 142 ? 9.024 6.302 -6.286 1.00 93.44 142 TYR A C 1
ATOM 1147 O O . TYR A 1 142 ? 8.393 5.615 -5.485 1.00 93.44 142 TYR A O 1
ATOM 1155 N N . ILE A 1 143 ? 9.900 5.766 -7.130 1.00 94.19 143 ILE A N 1
ATOM 1156 C CA . ILE A 1 143 ? 10.261 4.345 -7.148 1.00 94.19 143 ILE A CA 1
ATOM 1157 C C . ILE A 1 143 ? 11.768 4.254 -6.956 1.00 94.19 143 ILE A C 1
ATOM 1159 O O . ILE A 1 143 ? 12.536 4.607 -7.843 1.00 94.19 143 ILE A O 1
ATOM 1163 N N . VAL A 1 144 ? 12.194 3.789 -5.791 1.00 94.75 144 VAL A N 1
ATOM 1164 C CA . VAL A 1 144 ? 13.602 3.786 -5.391 1.00 94.75 144 VAL A CA 1
ATOM 1165 C C . VAL A 1 144 ? 13.996 2.383 -4.952 1.00 94.75 144 VAL A C 1
ATOM 1167 O O . VAL A 1 144 ? 13.224 1.705 -4.263 1.00 94.75 144 VAL A O 1
ATOM 1170 N N . ASN A 1 145 ? 15.187 1.938 -5.360 1.00 95.00 145 ASN A N 1
ATOM 1171 C CA . ASN A 1 145 ? 15.759 0.636 -4.993 1.00 95.00 145 ASN A CA 1
ATOM 1172 C C . ASN A 1 145 ? 14.796 -0.544 -5.215 1.00 95.00 145 ASN A C 1
ATOM 1174 O O . ASN A 1 145 ? 14.754 -1.488 -4.427 1.00 95.00 145 ASN A O 1
ATOM 1178 N N . SER A 1 146 ? 13.950 -0.475 -6.243 1.00 94.62 146 SER A N 1
ATOM 1179 C CA . SER A 1 146 ? 12.854 -1.427 -6.412 1.00 94.62 146 SER A CA 1
ATOM 1180 C C . SER A 1 146 ? 13.000 -2.235 -7.696 1.00 94.62 146 SER A C 1
ATOM 1182 O O . SER A 1 146 ? 13.373 -1.720 -8.745 1.00 94.62 146 SER A O 1
ATOM 1184 N N . ILE A 1 147 ? 12.670 -3.521 -7.628 1.00 94.44 147 ILE A N 1
ATOM 1185 C CA . ILE A 1 147 ? 12.623 -4.427 -8.772 1.00 94.44 147 ILE A CA 1
ATOM 1186 C C . ILE A 1 147 ? 11.158 -4.756 -9.054 1.00 94.44 147 ILE A C 1
ATOM 1188 O O . ILE A 1 147 ? 10.480 -5.372 -8.230 1.00 94.44 147 ILE A O 1
ATOM 1192 N N . LEU A 1 148 ? 10.672 -4.350 -10.224 1.00 93.62 148 LEU A N 1
ATOM 1193 C CA . LEU A 1 148 ? 9.299 -4.535 -10.680 1.00 93.62 148 LEU A CA 1
ATOM 1194 C C . LEU A 1 148 ? 9.299 -5.402 -11.936 1.00 93.62 148 LEU A C 1
ATOM 1196 O O . LEU A 1 148 ? 9.776 -4.992 -12.992 1.00 93.62 148 LEU A O 1
ATOM 1200 N N . ILE A 1 149 ? 8.746 -6.606 -11.839 1.00 93.06 149 ILE A N 1
ATOM 1201 C CA . ILE A 1 149 ? 8.654 -7.540 -12.958 1.00 93.06 149 ILE A CA 1
ATOM 1202 C C . ILE A 1 149 ? 7.189 -7.885 -13.187 1.00 93.06 149 ILE A C 1
ATOM 1204 O O . ILE A 1 149 ? 6.505 -8.413 -12.307 1.00 93.06 149 ILE A O 1
ATOM 1208 N N . SER A 1 150 ? 6.691 -7.577 -14.383 1.00 92.88 150 SER A N 1
ATOM 1209 C CA . SER A 1 150 ? 5.325 -7.882 -14.763 1.00 92.88 150 SER A CA 1
ATOM 1210 C C . SER A 1 150 ? 5.124 -8.193 -16.239 1.00 92.88 150 SER A C 1
ATOM 1212 O O . SER A 1 150 ? 5.714 -7.547 -17.102 1.00 92.88 150 SER A O 1
ATOM 1214 N N . LYS A 1 151 ? 4.243 -9.167 -16.522 1.00 91.56 151 LYS A N 1
ATOM 1215 C CA . LYS A 1 151 ? 3.828 -9.495 -17.899 1.00 91.56 151 LYS A CA 1
ATOM 1216 C C . LYS A 1 151 ? 3.068 -8.334 -18.535 1.00 91.56 151 LYS A C 1
ATOM 1218 O O . LYS A 1 151 ? 3.344 -7.998 -19.678 1.00 91.56 151 LYS A O 1
ATOM 1223 N N . ASN A 1 152 ? 2.147 -7.731 -17.783 1.00 91.31 152 ASN A N 1
ATOM 1224 C CA . ASN A 1 152 ? 1.384 -6.560 -18.195 1.00 91.31 152 ASN A CA 1
ATOM 1225 C C . ASN A 1 152 ? 1.597 -5.448 -17.166 1.00 91.31 152 ASN A C 1
ATOM 1227 O O . ASN A 1 152 ? 1.163 -5.575 -16.019 1.00 91.31 152 ASN A O 1
ATOM 1231 N N . MET A 1 153 ? 2.249 -4.359 -17.566 1.00 92.62 153 MET A N 1
ATOM 1232 C CA . MET A 1 153 ? 2.552 -3.244 -16.674 1.00 92.62 153 MET A CA 1
ATOM 1233 C C . MET A 1 153 ? 1.866 -1.965 -17.150 1.00 92.62 153 MET A C 1
ATOM 1235 O O . MET A 1 153 ? 1.968 -1.609 -18.316 1.00 92.62 153 MET A O 1
ATOM 1239 N N . SER A 1 154 ? 1.191 -1.270 -16.235 1.00 90.25 154 SER A N 1
ATOM 1240 C CA . SER A 1 154 ? 0.537 0.019 -16.462 1.00 90.25 154 SER A CA 1
ATOM 1241 C C . SER A 1 154 ? 0.878 0.998 -15.337 1.00 90.25 154 SER A C 1
ATOM 1243 O O . SER A 1 154 ? 0.267 1.009 -14.275 1.00 90.25 154 SER A O 1
ATOM 1245 N N . LEU A 1 155 ? 1.850 1.855 -15.588 1.00 87.38 155 LEU A N 1
ATOM 1246 C CA . LEU A 1 155 ? 2.319 2.948 -14.753 1.00 87.38 155 LEU A CA 1
ATOM 1247 C C . LEU A 1 155 ? 1.775 4.243 -15.359 1.00 87.38 155 LEU A C 1
ATOM 1249 O O . LEU A 1 155 ? 2.097 4.594 -16.492 1.00 87.38 155 LEU A O 1
ATOM 1253 N N . SER A 1 156 ? 0.914 4.936 -14.625 1.00 85.88 156 SER A N 1
ATOM 1254 C CA . SER A 1 156 ? 0.360 6.220 -15.040 1.00 85.88 156 SER A CA 1
ATOM 1255 C C . SER A 1 156 ? 0.646 7.248 -13.957 1.00 85.88 156 SER A C 1
ATOM 1257 O O . SER A 1 156 ? 0.164 7.117 -12.831 1.00 85.88 156 SER A O 1
ATOM 1259 N N . PHE A 1 157 ? 1.459 8.239 -14.320 1.00 83.56 157 PHE A N 1
ATOM 1260 C CA . PHE A 1 157 ? 1.909 9.317 -13.448 1.00 83.56 157 PHE A CA 1
ATOM 1261 C C . PHE A 1 157 ? 1.494 10.648 -14.079 1.00 83.56 157 PHE A C 1
ATOM 1263 O O . PHE A 1 157 ? 1.985 10.998 -15.152 1.00 83.56 157 PHE A O 1
ATOM 1270 N N . GLU A 1 158 ? 0.547 11.361 -13.464 1.00 78.69 158 GLU A N 1
ATOM 1271 C CA . GLU A 1 158 ? -0.059 12.547 -14.094 1.00 78.69 158 GLU A CA 1
ATOM 1272 C C . GLU A 1 158 ? 0.804 13.816 -14.004 1.00 78.69 158 GLU A C 1
ATOM 1274 O O . GLU A 1 158 ? 0.649 14.710 -14.837 1.00 78.69 158 GLU A O 1
ATOM 1279 N N . LYS A 1 159 ? 1.686 13.939 -13.003 1.00 82.81 159 LYS A N 1
ATOM 1280 C CA . LYS A 1 159 ? 2.454 15.173 -12.751 1.00 82.81 159 LYS A CA 1
ATOM 1281 C C . LYS A 1 159 ? 3.952 14.934 -12.616 1.00 82.81 159 LYS A C 1
ATOM 1283 O O . LYS A 1 159 ? 4.736 15.504 -13.375 1.00 82.81 159 LYS A O 1
ATOM 1288 N N . GLU A 1 160 ? 4.359 14.136 -11.634 1.00 83.25 160 GLU A N 1
ATOM 1289 C CA . GLU A 1 160 ? 5.766 13.966 -11.266 1.00 83.25 160 GLU A CA 1
ATOM 1290 C C . GLU A 1 160 ? 6.094 12.490 -11.063 1.00 83.25 160 GLU A C 1
ATOM 1292 O O . GLU A 1 160 ? 5.326 11.743 -10.461 1.00 83.25 160 GLU A O 1
ATOM 1297 N N . SER A 1 161 ? 7.239 12.059 -11.586 1.00 86.06 161 SER A N 1
ATOM 1298 C CA . SER A 1 161 ? 7.727 10.697 -11.406 1.00 86.06 161 SER A CA 1
ATOM 1299 C C . SER A 1 161 ? 9.242 10.688 -11.293 1.00 86.06 161 SER A C 1
ATOM 1301 O O . SER A 1 161 ? 9.916 11.281 -12.141 1.00 86.06 161 SER A O 1
ATOM 1303 N N . GLU A 1 162 ? 9.759 9.953 -10.322 1.00 89.44 162 GLU A N 1
ATOM 1304 C CA . GLU A 1 162 ? 11.181 9.699 -10.135 1.00 89.44 162 GLU A CA 1
ATOM 1305 C C . GLU A 1 162 ? 11.406 8.200 -9.941 1.00 89.44 162 GLU A C 1
ATOM 1307 O O . GLU A 1 162 ? 10.689 7.541 -9.185 1.00 89.44 162 GLU A O 1
ATOM 1312 N N . ILE A 1 163 ? 12.365 7.656 -10.689 1.00 90.06 163 ILE A N 1
ATOM 1313 C CA . ILE A 1 163 ? 12.752 6.250 -10.629 1.00 90.06 163 ILE A CA 1
ATOM 1314 C C . ILE A 1 163 ? 14.271 6.199 -10.486 1.00 90.06 163 ILE A C 1
ATOM 1316 O O . ILE A 1 163 ? 14.992 6.639 -11.384 1.00 90.06 163 ILE A O 1
ATOM 1320 N N . GLU A 1 164 ? 14.743 5.672 -9.362 1.00 90.38 164 GLU A N 1
ATOM 1321 C CA . GLU A 1 164 ? 16.161 5.616 -9.003 1.00 90.38 164 GLU A CA 1
ATOM 1322 C C . GLU A 1 164 ? 16.553 4.205 -8.583 1.00 90.38 164 GLU A C 1
ATOM 1324 O O . GLU A 1 164 ? 15.786 3.510 -7.907 1.00 90.38 164 GLU A O 1
ATOM 1329 N N . HIS A 1 165 ? 17.752 3.776 -8.984 1.00 90.81 165 HIS A N 1
ATOM 1330 C CA . HIS A 1 165 ? 18.332 2.487 -8.595 1.00 90.81 165 HIS A CA 1
ATOM 1331 C C . HIS A 1 165 ? 17.368 1.296 -8.725 1.00 90.81 165 HIS A C 1
ATOM 1333 O O . HIS A 1 165 ? 17.364 0.378 -7.904 1.00 90.81 165 HIS A O 1
ATOM 1339 N N . SER A 1 166 ? 16.509 1.321 -9.743 1.00 92.25 166 SER A N 1
ATOM 1340 C CA . SER A 1 166 ? 15.389 0.389 -9.867 1.00 92.25 166 SER A CA 1
ATOM 1341 C C . SER A 1 166 ? 15.506 -0.442 -11.137 1.00 92.25 166 SER A C 1
ATOM 1343 O O . SER A 1 166 ? 16.134 -0.036 -12.107 1.00 92.25 166 SER A O 1
ATOM 1345 N N . CYS A 1 167 ? 14.904 -1.626 -11.144 1.00 91.69 167 CYS A N 1
ATOM 1346 C CA . CYS A 1 167 ? 14.862 -2.506 -12.307 1.00 91.69 167 CYS A CA 1
ATOM 1347 C C . CYS A 1 167 ? 13.409 -2.759 -12.696 1.00 91.69 167 CYS A C 1
ATOM 1349 O O . CYS A 1 167 ? 12.631 -3.245 -11.879 1.00 91.69 167 CYS A O 1
ATOM 1351 N N . ILE A 1 168 ? 13.039 -2.455 -13.937 1.00 91.00 168 ILE A N 1
ATOM 1352 C CA . ILE A 1 168 ? 11.697 -2.704 -14.463 1.00 91.00 168 ILE A CA 1
ATOM 1353 C C . ILE A 1 168 ? 11.812 -3.687 -15.623 1.00 91.00 168 ILE A C 1
ATOM 1355 O O . ILE A 1 168 ? 12.452 -3.395 -16.626 1.00 91.00 168 ILE A O 1
ATOM 1359 N N . ASN A 1 169 ? 11.216 -4.875 -15.485 1.00 90.81 169 ASN A N 1
ATOM 1360 C CA . ASN A 1 169 ? 11.246 -5.935 -16.503 1.00 90.81 169 ASN A CA 1
ATOM 1361 C C . ASN A 1 169 ? 12.654 -6.282 -17.035 1.00 90.81 169 ASN A C 1
ATOM 1363 O O . ASN A 1 169 ? 12.822 -6.629 -18.201 1.00 90.81 169 ASN A O 1
ATOM 1367 N N . GLY A 1 170 ? 13.663 -6.241 -16.159 1.00 86.69 170 GLY A N 1
ATOM 1368 C CA . GLY A 1 170 ? 15.056 -6.547 -16.505 1.00 86.69 170 GLY A CA 1
ATOM 1369 C C . GLY A 1 170 ? 15.866 -5.341 -16.987 1.00 86.69 170 GLY A C 1
ATOM 1370 O O . GLY A 1 170 ? 17.077 -5.464 -17.158 1.00 86.69 170 GLY A O 1
ATOM 1371 N N . GLU A 1 171 ? 15.237 -4.178 -17.160 1.00 87.19 171 GLU A N 1
ATOM 1372 C CA . GLU A 1 171 ? 15.911 -2.932 -17.513 1.00 87.19 171 GLU A CA 1
ATOM 1373 C C . GLU A 1 171 ? 16.223 -2.122 -16.255 1.00 87.19 171 GLU A C 1
ATOM 1375 O O . GLU A 1 171 ? 15.328 -1.768 -15.487 1.00 87.19 171 GLU A O 1
ATOM 1380 N N . TYR A 1 172 ? 17.504 -1.822 -16.038 1.00 87.00 172 TYR A N 1
ATOM 1381 C CA . TYR A 1 172 ? 17.936 -0.945 -14.954 1.00 87.00 172 TYR A CA 1
ATOM 1382 C C . TYR A 1 172 ? 17.660 0.522 -15.310 1.00 87.00 172 TYR A C 1
ATOM 1384 O O . TYR A 1 172 ? 18.028 0.989 -16.390 1.00 87.00 172 TYR A O 1
ATOM 1392 N N . ILE A 1 173 ? 17.024 1.240 -14.390 1.00 82.50 173 ILE A N 1
ATOM 1393 C CA . ILE A 1 173 ? 16.611 2.634 -14.518 1.00 82.50 173 ILE A CA 1
ATOM 1394 C C . ILE A 1 173 ? 17.301 3.439 -13.418 1.00 82.50 173 ILE A C 1
ATOM 1396 O O . ILE A 1 173 ? 17.087 3.206 -12.227 1.00 82.50 173 ILE A O 1
ATOM 1400 N N . ASP A 1 174 ? 18.122 4.394 -13.849 1.00 70.81 174 ASP A N 1
ATOM 1401 C CA . ASP A 1 174 ? 18.880 5.303 -12.992 1.00 70.81 174 ASP A CA 1
ATOM 1402 C C . ASP A 1 174 ? 18.894 6.694 -13.650 1.00 70.81 174 ASP A C 1
ATOM 1404 O O . ASP A 1 174 ? 19.420 6.839 -14.759 1.00 70.81 174 ASP A O 1
ATOM 1408 N N . ASN A 1 175 ? 18.308 7.688 -12.969 1.00 64.81 175 ASN A N 1
ATOM 1409 C CA . ASN A 1 175 ? 18.135 9.121 -13.302 1.00 64.81 175 ASN A CA 1
ATOM 1410 C C . ASN A 1 175 ? 16.768 9.606 -13.831 1.00 64.81 175 ASN A C 1
ATOM 1412 O O . ASN A 1 175 ? 16.368 9.293 -14.955 1.00 64.81 175 ASN A O 1
ATOM 1416 N N . THR A 1 176 ? 16.160 10.500 -13.024 1.00 51.03 176 THR A N 1
ATOM 1417 C CA . THR A 1 176 ? 15.564 11.851 -13.269 1.00 51.03 176 THR A CA 1
ATOM 1418 C C . THR A 1 176 ? 14.923 12.209 -14.619 1.00 51.03 176 THR A C 1
ATOM 1420 O O . THR A 1 176 ? 14.665 13.381 -14.913 1.00 51.03 176 THR A O 1
ATOM 14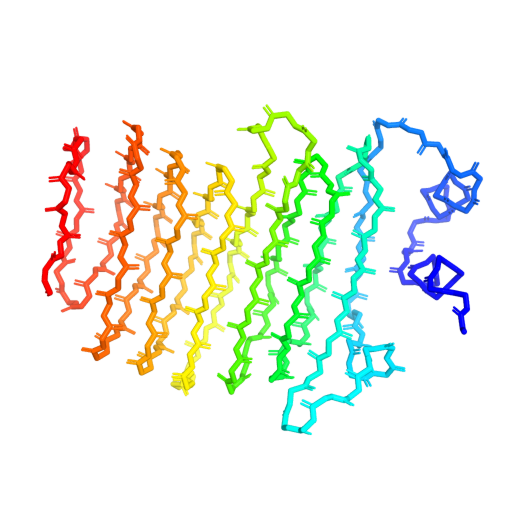23 N N . LYS A 1 177 ? 14.575 11.246 -15.467 1.00 45.69 177 LYS A N 1
ATOM 1424 C CA . LYS A 1 177 ? 13.655 11.507 -16.570 1.00 45.69 177 LYS A CA 1
ATOM 1425 C C . LYS A 1 177 ? 12.260 11.625 -15.973 1.00 45.69 177 LYS A C 1
ATOM 1427 O O . LYS A 1 177 ? 11.712 10.642 -15.494 1.00 45.69 177 LYS A O 1
ATOM 1432 N N . LYS A 1 178 ? 11.664 12.822 -16.061 1.00 46.75 178 LYS A N 1
ATOM 1433 C CA . LYS A 1 178 ? 10.205 13.001 -16.030 1.00 46.75 178 LYS A CA 1
ATOM 1434 C C . LYS A 1 178 ? 9.613 12.160 -17.161 1.00 46.75 178 LYS A C 1
ATOM 1436 O O . LYS A 1 178 ? 9.377 12.671 -18.256 1.00 46.75 178 LYS A O 1
ATOM 1441 N N . THR A 1 179 ? 9.448 10.864 -16.941 1.00 44.97 179 THR A N 1
ATOM 1442 C CA . THR A 1 179 ? 8.865 9.921 -17.890 1.00 44.97 179 THR A CA 1
ATOM 1443 C C . THR A 1 179 ? 7.380 10.209 -17.986 1.00 44.97 179 THR A C 1
ATOM 1445 O O . THR A 1 179 ? 6.549 9.556 -17.368 1.00 44.97 179 THR A O 1
ATOM 1448 N N . HIS A 1 180 ? 7.048 11.223 -18.783 1.00 43.19 180 HIS A N 1
ATOM 1449 C CA . HIS A 1 180 ? 5.720 11.338 -19.354 1.00 43.19 180 HIS A CA 1
ATOM 1450 C C . HIS A 1 180 ? 5.559 10.113 -20.257 1.00 43.19 180 HIS A C 1
ATOM 1452 O O . HIS A 1 180 ? 6.222 9.997 -21.286 1.00 43.19 180 HIS A O 1
ATOM 1458 N N . SER A 1 181 ? 4.752 9.169 -19.775 1.00 42.22 181 SER A N 1
ATOM 1459 C CA . SER A 1 181 ? 4.392 7.898 -20.403 1.00 42.22 181 SER A CA 1
ATOM 1460 C C . SER A 1 181 ? 5.569 6.993 -20.796 1.00 42.22 181 SER A C 1
ATOM 1462 O O . SER A 1 181 ? 5.953 6.903 -21.961 1.00 42.22 181 SER A O 1
ATOM 1464 N N . LEU A 1 182 ? 6.072 6.213 -19.844 1.00 44.19 182 LEU A N 1
ATOM 1465 C CA . LEU A 1 182 ? 6.389 4.822 -20.168 1.00 44.19 182 LEU A CA 1
ATOM 1466 C C . LEU A 1 182 ? 5.065 4.075 -20.044 1.00 44.19 182 LEU A C 1
ATOM 1468 O O . LEU A 1 182 ? 4.598 3.956 -18.921 1.00 44.19 182 LEU A O 1
ATOM 1472 N N . ILE A 1 183 ? 4.438 3.690 -21.167 1.00 44.62 183 ILE A N 1
ATOM 1473 C CA . ILE A 1 183 ? 3.715 2.412 -21.377 1.00 44.62 183 ILE A CA 1
ATOM 1474 C C . ILE A 1 183 ? 2.843 2.428 -22.638 1.00 44.62 183 ILE A C 1
ATOM 1476 O O . ILE A 1 183 ? 1.996 3.300 -22.843 1.00 44.62 183 ILE A O 1
ATOM 1480 N N . LYS A 1 184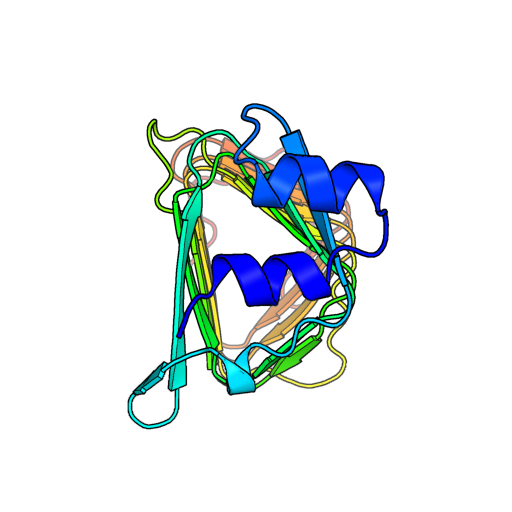 ? 3.036 1.380 -23.443 1.00 33.94 184 LYS A N 1
ATOM 1481 C CA . LYS A 1 184 ? 1.948 0.572 -23.993 1.00 33.94 184 LYS A CA 1
ATOM 1482 C C . LYS A 1 184 ? 2.082 -0.834 -23.436 1.00 33.94 184 LYS A C 1
ATOM 1484 O O . LYS A 1 184 ? 3.246 -1.274 -23.313 1.00 33.94 184 LYS A O 1
#

Foldseek 3Di:
DPVQVVQLVQQPPPVVSVCSNVLPFQEETEGEADEQVVPFDDDPQAGEDEEENQRYEYEYEQYEAENYAYEYAYQEYEDECYEYAEAYEHEHPYDPLNYEYEYYLHEDPDEYAEYAYYGQEYEYYLYEHHYQEYHYYHQEYEAENYEAAYVHYHYHHNHYYYHDQYHYNNDGDHDDPRPPDDDD

pLDDT: mean 89.42, std 12.21, range [33.94, 98.5]